Protein AF-G3AJE2-F1 (afdb_monomer_lite)

Structure (mmCIF, N/CA/C/O backbone):
data_AF-G3AJE2-F1
#
_entry.id   AF-G3AJE2-F1
#
loop_
_atom_site.group_PDB
_atom_site.id
_atom_site.type_symbol
_atom_site.label_atom_id
_atom_site.label_alt_id
_atom_site.label_comp_id
_atom_site.label_asym_id
_atom_site.label_entity_id
_atom_site.label_seq_id
_atom_site.pdbx_PDB_ins_code
_atom_site.Cartn_x
_atom_site.Cartn_y
_atom_site.Cartn_z
_atom_site.occupancy
_atom_site.B_iso_or_equiv
_atom_site.auth_seq_id
_atom_site.auth_comp_id
_atom_site.auth_asym_id
_atom_site.auth_atom_id
_atom_site.pdbx_PDB_model_num
ATOM 1 N N . MET A 1 1 ? -15.384 -5.134 -1.825 1.00 87.94 1 MET A N 1
ATOM 2 C CA . MET A 1 1 ? -16.777 -4.671 -2.019 1.00 87.94 1 MET A CA 1
ATOM 3 C C . MET A 1 1 ? -17.697 -5.848 -1.742 1.00 87.94 1 MET A C 1
ATOM 5 O O . MET A 1 1 ? -17.303 -6.959 -2.081 1.00 87.94 1 MET A O 1
ATOM 9 N N . ASP A 1 2 ? -18.849 -5.639 -1.112 1.00 91.12 2 ASP A N 1
ATOM 10 C CA . ASP A 1 2 ? -19.934 -6.635 -1.061 1.00 91.12 2 ASP A CA 1
ATOM 11 C C . ASP A 1 2 ? -21.047 -6.290 -2.074 1.00 91.12 2 ASP A C 1
ATOM 13 O O . ASP A 1 2 ? -20.894 -5.365 -2.872 1.00 91.12 2 ASP A O 1
ATOM 17 N N . GLU A 1 3 ? -22.163 -7.020 -2.064 1.00 92.75 3 GLU A N 1
ATOM 18 C CA . GLU A 1 3 ? -23.263 -6.850 -3.025 1.00 92.75 3 GLU A CA 1
ATOM 19 C C . GLU A 1 3 ? -23.916 -5.458 -2.941 1.00 92.75 3 GLU A C 1
ATOM 21 O O . GLU A 1 3 ? -24.360 -4.910 -3.951 1.00 92.75 3 GLU A O 1
ATOM 26 N N . ILE A 1 4 ? -23.957 -4.860 -1.745 1.00 91.19 4 ILE A N 1
ATOM 27 C CA . ILE A 1 4 ? -24.492 -3.507 -1.530 1.00 91.19 4 ILE A CA 1
ATOM 28 C C . ILE A 1 4 ? -23.548 -2.472 -2.151 1.00 91.19 4 ILE A C 1
ATOM 30 O O . ILE A 1 4 ? -23.991 -1.547 -2.837 1.00 91.19 4 ILE A O 1
ATOM 34 N N . ASP A 1 5 ? -22.240 -2.638 -1.941 1.00 91.94 5 ASP A N 1
ATOM 35 C CA . ASP A 1 5 ? -21.232 -1.785 -2.567 1.00 91.94 5 ASP A CA 1
ATOM 36 C C . ASP A 1 5 ? -21.242 -1.924 -4.097 1.00 91.94 5 ASP A C 1
ATOM 38 O O . ASP A 1 5 ? -21.078 -0.926 -4.796 1.00 91.94 5 ASP A O 1
ATOM 42 N N . GLU A 1 6 ? -21.468 -3.128 -4.630 1.00 91.19 6 GLU A N 1
ATOM 43 C CA . GLU A 1 6 ? -21.539 -3.380 -6.074 1.00 91.19 6 GLU A CA 1
ATOM 44 C C . GLU A 1 6 ? -22.744 -2.684 -6.726 1.00 91.19 6 GLU A C 1
ATOM 46 O O . GLU A 1 6 ? -22.606 -2.057 -7.781 1.00 91.19 6 GLU A O 1
ATOM 51 N N . GLN A 1 7 ? -23.916 -2.727 -6.084 1.00 91.12 7 GLN A N 1
ATOM 52 C CA . GLN A 1 7 ? -25.098 -1.994 -6.548 1.00 91.12 7 GLN A CA 1
ATOM 53 C C . GLN A 1 7 ? -24.828 -0.488 -6.588 1.00 91.12 7 GLN A C 1
ATOM 55 O O . GLN A 1 7 ? -25.023 0.155 -7.621 1.00 91.12 7 GLN A O 1
ATOM 60 N N . PHE A 1 8 ? -24.284 0.074 -5.505 1.00 90.81 8 PHE A N 1
ATOM 61 C CA . PHE A 1 8 ? -23.901 1.485 -5.464 1.00 90.81 8 PHE A CA 1
ATOM 62 C C . PHE A 1 8 ? -22.866 1.837 -6.546 1.00 90.81 8 PHE A C 1
ATOM 64 O O . PHE A 1 8 ? -22.971 2.870 -7.222 1.00 90.81 8 PHE A O 1
ATOM 71 N N . PHE A 1 9 ? -21.880 0.966 -6.750 1.00 88.31 9 PHE A N 1
ATOM 72 C CA . PHE A 1 9 ? -20.827 1.150 -7.739 1.00 88.31 9 PHE A CA 1
ATOM 73 C C . PHE A 1 9 ? -21.373 1.182 -9.174 1.00 88.31 9 PHE A C 1
ATOM 75 O O . PHE A 1 9 ? -21.037 2.081 -9.957 1.00 88.31 9 PHE A O 1
ATOM 82 N N . ASN A 1 10 ? -22.254 0.246 -9.518 1.00 87.44 10 ASN A N 1
ATOM 83 C CA . ASN A 1 10 ? -22.829 0.133 -10.855 1.00 87.44 10 ASN A CA 1
ATOM 84 C C . ASN A 1 10 ? -23.892 1.205 -11.131 1.00 87.44 10 ASN A C 1
ATOM 86 O O . ASN A 1 10 ? -23.916 1.785 -12.222 1.00 87.44 10 ASN A O 1
ATOM 90 N N . ASP A 1 11 ? -24.741 1.513 -10.150 1.00 86.50 11 ASP A N 1
ATOM 91 C CA . ASP A 1 11 ? -2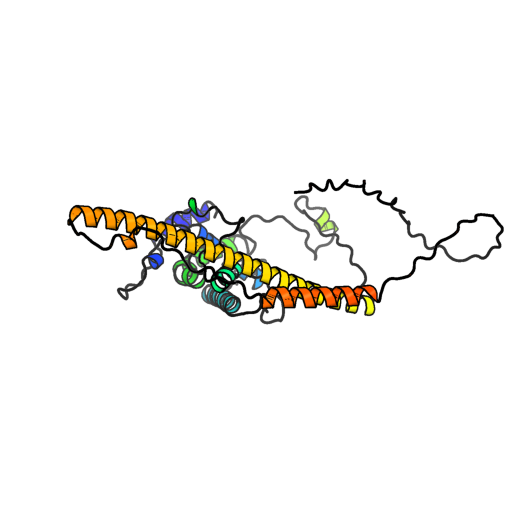5.874 2.418 -10.339 1.00 86.50 11 ASP A CA 1
ATOM 92 C C . ASP A 1 11 ? -25.542 3.885 -10.099 1.00 86.50 11 ASP A C 1
ATOM 94 O O . ASP A 1 11 ? -26.075 4.750 -10.794 1.00 86.50 11 ASP A O 1
ATOM 98 N N . THR A 1 12 ? -24.631 4.189 -9.177 1.00 82.50 12 THR A N 1
ATOM 99 C CA . THR A 1 12 ? -24.330 5.579 -8.815 1.00 82.50 12 THR A CA 1
ATOM 100 C C . THR A 1 12 ? -22.984 6.020 -9.371 1.00 82.50 12 THR A C 1
ATOM 102 O O . THR A 1 12 ? -22.909 6.985 -10.138 1.00 82.50 12 THR A O 1
ATOM 105 N N . LEU A 1 13 ? -21.905 5.310 -9.033 1.00 80.38 13 LEU A N 1
ATOM 106 C CA . LEU A 1 13 ? -20.549 5.741 -9.391 1.00 80.38 13 LEU A CA 1
ATOM 107 C C . LEU A 1 13 ? -20.273 5.639 -10.890 1.00 80.38 13 LEU A C 1
ATOM 109 O O . LEU A 1 13 ? -19.758 6.586 -11.479 1.00 80.38 13 LEU A O 1
ATOM 113 N N . THR A 1 14 ? -20.643 4.526 -11.518 1.00 78.25 14 THR A N 1
ATOM 114 C CA . THR A 1 14 ? -20.338 4.268 -12.934 1.00 78.25 14 THR A CA 1
ATOM 115 C C . THR A 1 14 ? -21.187 5.114 -13.891 1.00 78.25 14 THR A C 1
ATOM 117 O O . THR A 1 14 ? -20.752 5.398 -15.012 1.00 78.25 14 THR A O 1
ATOM 120 N N . LYS A 1 15 ? -22.390 5.526 -13.462 1.00 78.12 15 LYS A N 1
ATOM 121 C CA . LYS A 1 15 ? -23.343 6.307 -14.270 1.00 78.12 15 LYS A CA 1
ATOM 122 C C . LYS A 1 15 ? -23.174 7.819 -14.097 1.00 78.12 15 LYS A C 1
ATOM 124 O O . LYS A 1 15 ? -23.269 8.546 -15.082 1.00 78.12 15 LYS A O 1
ATOM 129 N N . HIS A 1 16 ? -22.912 8.299 -12.878 1.00 75.31 16 HIS A N 1
ATOM 130 C CA . HIS A 1 16 ? -22.916 9.736 -12.567 1.00 75.31 16 HIS A CA 1
ATOM 131 C C . HIS A 1 16 ? -21.530 10.357 -12.338 1.00 75.31 16 HIS A C 1
ATOM 133 O O . HIS A 1 16 ? -21.432 11.585 -12.247 1.00 75.31 16 HIS A O 1
ATOM 139 N N . TYR A 1 17 ? -20.466 9.551 -12.239 1.00 77.75 17 TYR A N 1
ATOM 140 C CA . TYR A 1 17 ? -19.111 10.026 -11.960 1.00 77.75 17 TYR A CA 1
ATOM 141 C C . TYR A 1 17 ? -18.085 9.479 -12.973 1.00 77.75 17 TYR A C 1
ATOM 143 O O . TYR A 1 17 ? -18.222 8.355 -13.455 1.00 77.75 17 TYR A O 1
ATOM 151 N N . PRO A 1 18 ? -17.026 10.242 -13.301 1.00 70.19 18 PRO A N 1
ATOM 152 C CA . PRO A 1 18 ? -16.664 11.549 -12.745 1.00 70.19 18 PRO A CA 1
ATOM 153 C C . PRO A 1 18 ? -17.588 12.677 -13.234 1.00 70.19 18 PRO A C 1
ATOM 155 O O . PRO A 1 18 ? -17.908 12.761 -14.418 1.00 70.19 18 PRO A O 1
ATOM 158 N N . LYS A 1 19 ? -17.991 13.581 -12.327 1.00 66.56 19 LYS A N 1
ATOM 159 C CA . LYS A 1 19 ? -18.664 14.833 -12.707 1.00 66.56 19 LYS A CA 1
ATOM 160 C C . LYS A 1 19 ? -17.655 15.676 -13.477 1.00 66.56 19 LYS A C 1
ATOM 162 O O . LYS A 1 19 ? -16.821 16.338 -12.865 1.00 66.56 19 LYS A O 1
ATOM 167 N N . VAL A 1 20 ? -17.684 15.615 -14.807 1.00 57.38 20 VAL A N 1
ATOM 168 C CA . VAL A 1 20 ? -16.819 16.445 -15.651 1.00 57.38 20 VAL A CA 1
ATOM 169 C C . VAL A 1 20 ? -17.230 17.900 -15.410 1.00 57.38 20 VAL A C 1
ATOM 171 O O . VAL A 1 20 ? -18.358 18.266 -15.744 1.00 57.38 20 VAL A O 1
ATOM 174 N N . PRO A 1 21 ? -16.386 18.755 -14.806 1.00 51.56 21 PRO A N 1
ATOM 175 C CA . PRO A 1 21 ? -16.718 20.163 -14.701 1.00 51.56 21 PRO A CA 1
ATOM 176 C C . PRO A 1 21 ? -16.699 20.725 -16.123 1.00 51.56 21 PRO A C 1
ATOM 178 O O . PRO A 1 21 ? -15.690 20.591 -16.820 1.00 51.56 21 PRO A O 1
ATOM 181 N N . ASN A 1 22 ? -17.790 21.355 -16.556 1.00 44.66 22 ASN A N 1
ATOM 182 C CA . ASN A 1 22 ? -17.839 22.147 -17.784 1.00 44.66 22 ASN A CA 1
ATOM 183 C C . ASN A 1 22 ? -16.878 23.347 -17.670 1.00 44.66 22 ASN A C 1
ATOM 185 O O . ASN A 1 22 ? -17.315 24.460 -17.412 1.00 44.66 22 ASN A O 1
ATOM 189 N N . ALA A 1 23 ? -15.564 23.141 -17.809 1.00 43.53 23 ALA A N 1
ATOM 190 C CA . ALA A 1 23 ? -14.585 24.201 -18.039 1.00 43.53 23 ALA A CA 1
ATOM 191 C C . ALA A 1 23 ? -13.194 23.639 -18.397 1.00 43.53 23 ALA A C 1
ATOM 193 O O . ALA A 1 23 ? -12.518 23.031 -17.569 1.00 43.53 23 ALA A O 1
ATOM 194 N N . LYS A 1 24 ? -12.743 24.022 -19.600 1.00 41.47 24 LYS A N 1
ATOM 195 C CA . LYS A 1 24 ? -11.369 24.026 -20.145 1.00 41.47 24 LYS A CA 1
ATOM 196 C C . LYS A 1 24 ? -10.874 22.733 -20.821 1.00 41.47 24 LYS A C 1
ATOM 198 O O . LYS A 1 24 ? -10.555 21.730 -20.194 1.00 41.47 24 LYS A O 1
ATOM 203 N N . LYS A 1 25 ? -10.733 22.868 -22.145 1.00 40.97 25 LYS A N 1
ATOM 204 C CA . LYS A 1 25 ? -10.363 21.926 -23.219 1.00 40.97 25 LYS A CA 1
ATOM 205 C C . LYS A 1 25 ? -9.042 21.135 -23.092 1.00 40.97 25 LYS A C 1
ATOM 207 O O . LYS A 1 25 ? -8.684 20.489 -24.061 1.00 40.97 25 LYS A O 1
ATOM 212 N N . ASN A 1 26 ? -8.351 21.113 -21.949 1.00 45.25 26 ASN A N 1
ATOM 213 C CA . ASN A 1 26 ? -7.059 20.418 -21.803 1.00 45.25 26 ASN A CA 1
ATOM 214 C C . ASN A 1 26 ? -6.992 19.580 -20.507 1.00 45.25 26 ASN A C 1
ATOM 216 O O . ASN A 1 26 ? -6.257 19.930 -19.584 1.00 45.25 26 ASN A O 1
ATOM 220 N N . LYS A 1 27 ? -7.750 18.481 -20.396 1.00 50.88 27 LYS A N 1
ATOM 221 C CA . LYS A 1 27 ? -7.535 17.472 -19.337 1.00 50.88 27 LYS A CA 1
ATOM 222 C C . LYS A 1 27 ? -7.290 16.102 -19.967 1.00 50.88 27 LYS A C 1
ATOM 224 O O . LYS A 1 27 ? -7.996 15.728 -20.894 1.00 50.88 27 LYS A O 1
ATOM 229 N N . SER A 1 28 ? -6.281 15.394 -19.453 1.00 56.06 28 SER A N 1
ATOM 230 C CA . SER A 1 28 ? -5.888 14.041 -19.863 1.00 56.06 28 SER A CA 1
ATOM 231 C C . SER A 1 28 ? -7.069 13.060 -19.816 1.00 56.06 28 SER A C 1
ATOM 233 O O . SER A 1 28 ? -7.884 13.130 -18.892 1.00 56.06 28 SER A O 1
ATOM 235 N N . GLU A 1 29 ? -7.134 12.131 -20.779 1.00 59.34 29 GLU A N 1
ATOM 236 C CA . GLU A 1 29 ? -8.152 11.059 -20.884 1.00 59.34 29 GLU A CA 1
ATOM 237 C C . GLU A 1 29 ? -8.308 10.239 -19.586 1.00 59.34 29 GLU A C 1
ATOM 239 O O . GLU A 1 29 ? -9.361 9.688 -19.279 1.00 59.34 29 GLU A O 1
ATOM 244 N N . GLU A 1 30 ? -7.275 10.222 -18.749 1.00 61.25 30 GLU A N 1
ATOM 245 C CA . GLU A 1 30 ? -7.249 9.549 -17.451 1.00 61.25 30 GLU A CA 1
ATOM 246 C C . GLU A 1 30 ? -8.229 10.143 -16.414 1.00 61.25 30 GLU A C 1
ATOM 248 O O . GLU A 1 30 ? -8.712 9.448 -15.514 1.00 61.25 30 GLU A O 1
ATOM 253 N N . ASN A 1 31 ? -8.580 11.427 -16.546 1.00 62.19 31 ASN A N 1
ATOM 254 C CA . ASN A 1 31 ? -9.506 12.111 -15.636 1.00 62.19 31 ASN A CA 1
ATOM 255 C C . ASN A 1 31 ? -10.981 11.894 -15.984 1.00 62.19 31 ASN A C 1
ATOM 257 O O . ASN A 1 31 ? -11.839 12.082 -15.124 1.00 62.19 31 ASN A O 1
ATOM 261 N N . THR A 1 32 ? -11.279 11.513 -17.226 1.00 66.75 32 THR A N 1
ATOM 262 C CA . THR A 1 32 ? -12.633 11.160 -17.679 1.00 66.75 32 THR A CA 1
ATOM 263 C C . THR A 1 32 ? -12.912 9.665 -17.533 1.00 66.75 32 THR A C 1
ATOM 265 O O . THR A 1 32 ? -14.053 9.231 -17.692 1.00 66.75 32 THR A O 1
ATOM 268 N N . ARG A 1 33 ? -11.891 8.875 -17.174 1.00 75.00 33 ARG A N 1
ATOM 269 C CA . ARG A 1 33 ? -12.008 7.443 -16.909 1.00 75.00 33 ARG A CA 1
ATOM 270 C C . ARG A 1 33 ? -12.938 7.162 -15.726 1.00 75.00 33 ARG A C 1
ATOM 272 O O . ARG A 1 33 ? -12.790 7.751 -14.644 1.00 75.00 33 ARG A O 1
ATOM 279 N N . LYS A 1 34 ? -13.844 6.201 -15.939 1.00 80.31 34 LYS A N 1
ATOM 280 C CA . LYS A 1 34 ? -14.719 5.615 -14.914 1.00 80.31 34 LYS A CA 1
ATOM 281 C C . LYS A 1 34 ? -13.899 5.099 -13.727 1.00 80.31 34 LYS A C 1
ATOM 283 O O . LYS A 1 34 ? -12.745 4.702 -13.892 1.00 80.31 34 LYS A O 1
ATOM 288 N N . CYS A 1 35 ? -14.490 5.148 -12.536 1.00 82.06 35 CYS A N 1
ATOM 289 C CA . CYS A 1 35 ? -13.890 4.563 -11.339 1.00 82.06 35 CYS A CA 1
ATOM 290 C C . CYS A 1 35 ? -13.740 3.050 -11.530 1.00 82.06 35 CYS A C 1
ATOM 292 O O . CYS A 1 35 ? -14.625 2.415 -12.100 1.00 82.06 35 CYS A O 1
ATOM 294 N N . THR A 1 36 ? -12.629 2.484 -11.076 1.00 85.88 36 THR A N 1
ATOM 295 C CA . THR A 1 36 ? -12.448 1.027 -11.013 1.00 85.88 36 THR A CA 1
ATOM 296 C C . THR A 1 36 ? -12.808 0.504 -9.626 1.00 85.88 36 THR A C 1
ATOM 298 O O . THR A 1 36 ? -12.744 1.244 -8.647 1.00 85.88 36 THR A O 1
ATOM 301 N N . GLU A 1 37 ? -13.121 -0.785 -9.521 1.00 87.12 37 GLU A N 1
ATOM 302 C CA . GLU A 1 37 ? -13.395 -1.445 -8.234 1.00 87.12 37 GLU A CA 1
ATOM 303 C C . GLU A 1 37 ? -12.237 -1.254 -7.248 1.00 87.12 37 GLU A C 1
ATOM 305 O O . GLU A 1 37 ? -12.433 -0.878 -6.098 1.00 87.12 37 GLU A O 1
ATOM 310 N N . LEU A 1 38 ? -11.001 -1.412 -7.731 1.00 85.69 38 LEU A N 1
ATOM 311 C CA . LEU A 1 38 ? -9.803 -1.248 -6.914 1.00 85.69 38 LEU A CA 1
ATOM 312 C C . LEU A 1 38 ? -9.638 0.196 -6.415 1.00 85.69 38 LEU A C 1
ATOM 314 O O . LEU A 1 38 ? -9.195 0.417 -5.289 1.00 85.69 38 LEU A O 1
ATOM 318 N N . GLU A 1 39 ? -9.998 1.191 -7.230 1.00 86.56 39 GLU A N 1
ATOM 319 C CA . GLU A 1 39 ? -9.990 2.600 -6.819 1.00 86.56 39 GLU A CA 1
ATOM 320 C C . GLU A 1 39 ? -11.053 2.883 -5.752 1.00 86.56 39 GLU A C 1
ATOM 322 O O . GLU A 1 39 ? -10.762 3.588 -4.785 1.00 86.56 39 GLU A O 1
ATOM 327 N N . PHE A 1 40 ? -12.249 2.300 -5.888 1.00 90.31 40 PHE A N 1
ATOM 328 C CA . PHE A 1 40 ? -13.296 2.379 -4.870 1.00 90.31 40 PHE A CA 1
ATOM 329 C C . PHE A 1 40 ? -12.833 1.759 -3.546 1.00 90.31 40 PHE A C 1
ATOM 331 O O . PHE A 1 40 ? -12.863 2.422 -2.508 1.00 90.31 40 PHE A O 1
ATOM 338 N N . GLU A 1 41 ? -12.321 0.528 -3.585 1.00 89.94 41 GLU A N 1
ATOM 339 C CA . GLU A 1 41 ? -11.811 -0.175 -2.404 1.00 89.94 41 GLU A CA 1
ATOM 340 C C . GLU A 1 41 ? -10.662 0.583 -1.738 1.00 89.94 41 GLU A C 1
ATOM 342 O O . GLU A 1 41 ? -10.605 0.667 -0.512 1.00 89.94 41 GLU A O 1
ATOM 347 N N . THR A 1 42 ? -9.781 1.194 -2.533 1.00 88.00 42 THR A N 1
ATOM 348 C CA . THR A 1 42 ? -8.678 2.014 -2.020 1.00 88.00 42 THR A CA 1
ATOM 349 C C . THR A 1 42 ? -9.194 3.224 -1.243 1.00 88.00 42 THR A C 1
ATOM 351 O O . THR A 1 42 ? -8.648 3.546 -0.188 1.00 88.00 42 THR A O 1
ATOM 354 N N . ILE A 1 43 ? -10.237 3.904 -1.729 1.00 89.88 43 ILE A N 1
ATOM 355 C CA . ILE A 1 43 ? -10.832 5.043 -1.017 1.00 89.88 43 ILE A CA 1
ATOM 356 C C . ILE A 1 43 ? -11.476 4.561 0.289 1.00 89.88 43 ILE A C 1
ATOM 358 O O . ILE A 1 43 ? -11.168 5.112 1.345 1.00 89.88 43 ILE A O 1
ATOM 362 N N . CYS A 1 44 ? -12.291 3.504 0.246 1.00 91.25 44 CYS A N 1
ATOM 363 C CA . CYS A 1 44 ? -12.947 2.941 1.431 1.00 91.25 44 CYS A CA 1
ATOM 364 C C . CYS A 1 44 ? -11.946 2.468 2.500 1.00 91.25 44 CYS A C 1
ATOM 366 O O . CYS A 1 44 ? -12.119 2.778 3.678 1.00 91.25 44 CYS A O 1
ATOM 368 N N . ASP A 1 45 ? -10.864 1.786 2.110 1.00 89.56 45 ASP A N 1
ATOM 369 C CA . ASP A 1 45 ? -9.801 1.353 3.031 1.00 89.56 45 ASP A CA 1
ATOM 370 C C . ASP A 1 45 ? -9.113 2.545 3.713 1.00 89.56 45 ASP A C 1
ATOM 372 O O . ASP A 1 45 ? -8.819 2.505 4.911 1.00 89.56 45 ASP A O 1
ATOM 376 N N . ARG A 1 46 ? -8.892 3.642 2.978 1.00 88.44 46 ARG A N 1
ATOM 377 C CA . ARG A 1 46 ? -8.313 4.867 3.546 1.00 88.44 46 ARG A CA 1
ATOM 378 C C . ARG A 1 46 ? -9.263 5.560 4.510 1.00 88.44 46 ARG A C 1
ATOM 380 O O . ARG A 1 46 ? -8.799 6.022 5.552 1.00 88.44 46 ARG A O 1
ATOM 387 N N . LEU A 1 47 ? -10.553 5.623 4.188 1.00 90.88 47 LEU A N 1
ATOM 388 C CA . LEU A 1 47 ? -11.572 6.187 5.074 1.00 90.88 47 LEU A CA 1
ATOM 389 C C . LEU A 1 47 ? -11.640 5.401 6.390 1.00 90.88 47 LEU A C 1
ATOM 391 O O . LEU A 1 47 ? -11.523 5.996 7.461 1.00 90.88 47 LEU A O 1
ATOM 395 N N . GLU A 1 48 ? -11.715 4.070 6.307 1.00 90.88 48 GLU A N 1
ATOM 396 C CA . GLU A 1 48 ? -11.803 3.181 7.470 1.00 90.88 48 GLU A CA 1
ATOM 397 C C . GLU A 1 48 ? -10.574 3.324 8.384 1.00 90.88 48 GLU A C 1
ATOM 399 O O . GLU A 1 48 ? -10.724 3.637 9.564 1.00 90.88 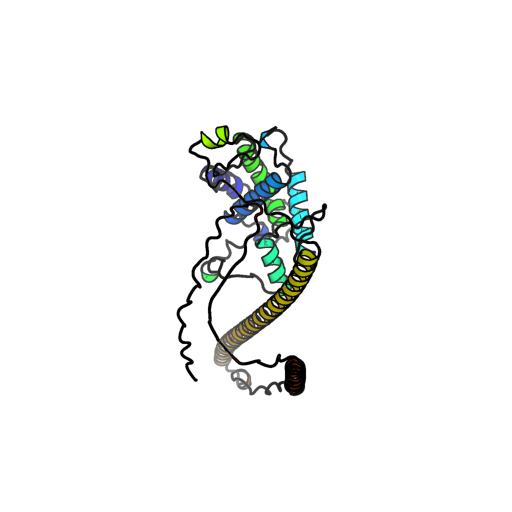48 GLU A O 1
ATOM 404 N N . LYS A 1 49 ? -9.352 3.212 7.838 1.00 88.00 49 LYS A N 1
ATOM 405 C CA . LYS A 1 49 ? -8.103 3.362 8.615 1.00 88.00 49 LYS A CA 1
ATOM 406 C C . LYS A 1 49 ? -7.960 4.739 9.258 1.00 88.00 49 LYS A C 1
ATOM 408 O O . LYS A 1 49 ? -7.469 4.863 10.379 1.00 88.00 49 LYS A O 1
ATOM 413 N N . THR A 1 50 ? -8.372 5.787 8.547 1.00 88.25 50 THR A N 1
ATOM 414 C CA . THR A 1 50 ? -8.308 7.156 9.070 1.00 88.25 50 THR A CA 1
ATOM 415 C C . THR A 1 50 ? -9.235 7.327 10.267 1.00 88.25 50 THR A C 1
ATOM 417 O O . THR A 1 50 ? -8.851 7.933 11.266 1.00 88.25 50 THR A O 1
ATOM 420 N N . ILE A 1 51 ? -10.442 6.774 10.184 1.00 90.06 51 ILE A N 1
ATOM 421 C CA . ILE A 1 51 ? -11.446 6.869 11.243 1.00 90.06 51 ILE A CA 1
ATOM 422 C C . ILE A 1 51 ? -11.076 5.997 12.439 1.00 90.06 51 ILE A C 1
ATOM 424 O O . ILE A 1 51 ? -11.222 6.452 13.567 1.00 90.06 51 ILE A O 1
ATOM 428 N N . GLU A 1 52 ? -10.509 4.810 12.221 1.00 88.94 52 GLU A N 1
ATOM 429 C CA . GLU A 1 52 ? -9.959 3.978 13.300 1.00 88.94 52 GLU A CA 1
ATOM 430 C C . GLU A 1 52 ? -8.862 4.709 14.094 1.00 88.94 52 GLU A C 1
ATOM 432 O O . GLU A 1 52 ? -8.818 4.609 15.318 1.00 88.94 52 GLU A O 1
ATOM 437 N N . SER A 1 53 ? -8.009 5.485 13.415 1.00 86.81 53 SER A N 1
ATOM 438 C CA . SER A 1 53 ? -6.946 6.273 14.055 1.00 86.81 53 SER A CA 1
ATOM 439 C C . SER A 1 53 ? -7.474 7.526 14.766 1.00 86.81 53 SER A C 1
ATOM 441 O O . SER A 1 53 ? -7.099 7.816 15.903 1.00 86.81 53 SER A O 1
ATOM 443 N N . ARG A 1 54 ? -8.361 8.290 14.114 1.00 88.31 54 ARG A N 1
ATOM 444 C CA . ARG A 1 54 ? -8.818 9.601 14.611 1.00 88.31 54 ARG A CA 1
ATOM 445 C C . ARG A 1 54 ? -10.007 9.521 15.565 1.00 88.31 54 ARG A C 1
ATOM 447 O O . ARG A 1 54 ? -10.092 10.326 16.488 1.00 88.31 54 ARG A O 1
ATOM 454 N N . GLN A 1 55 ? -10.920 8.582 15.342 1.00 89.56 55 GLN A N 1
ATOM 455 C CA . GLN A 1 55 ? -12.128 8.372 16.141 1.00 89.56 55 GLN A CA 1
ATOM 456 C C . GLN A 1 55 ? -12.230 6.904 16.606 1.00 89.56 55 GLN A C 1
ATOM 458 O O . GLN A 1 55 ? -13.197 6.216 16.274 1.00 89.56 55 GLN A O 1
ATOM 463 N N . PRO A 1 56 ? -11.278 6.406 17.423 1.00 89.69 56 PRO A N 1
ATOM 464 C CA . PRO A 1 56 ? -11.277 5.012 17.883 1.00 89.69 56 PRO A CA 1
ATOM 465 C C . PRO A 1 56 ? -12.526 4.642 18.701 1.00 89.69 56 PRO A C 1
ATOM 467 O O . PRO A 1 56 ? -12.934 3.485 18.730 1.00 89.69 56 PRO A O 1
ATOM 470 N N . PHE A 1 57 ? -13.167 5.628 19.336 1.00 90.19 57 PHE A N 1
ATOM 471 C CA . PHE A 1 57 ? -14.378 5.455 20.144 1.00 90.19 57 PHE A CA 1
ATOM 472 C C . PHE A 1 57 ? -15.663 5.874 19.414 1.00 90.19 57 PHE A C 1
ATOM 474 O O . PHE A 1 57 ? -16.659 6.187 20.065 1.00 90.19 57 PHE A O 1
ATOM 481 N N . LEU A 1 58 ? -15.674 5.863 18.074 1.00 91.38 58 LEU A N 1
ATOM 482 C CA . LEU A 1 58 ? -16.851 6.224 17.266 1.00 91.38 58 LEU A CA 1
ATOM 483 C C . LEU A 1 58 ? -18.103 5.400 17.615 1.00 91.38 58 LEU A C 1
ATOM 485 O O . LEU A 1 58 ? -19.224 5.856 17.420 1.00 91.38 58 LEU A O 1
ATOM 489 N N . SER A 1 59 ? -17.942 4.202 18.183 1.00 90.25 59 SER A N 1
ATOM 490 C CA . SER A 1 59 ? -19.073 3.392 18.643 1.00 90.25 59 SER A CA 1
ATOM 491 C C . SER A 1 59 ? -19.871 4.004 19.801 1.00 90.25 59 SER A C 1
ATOM 493 O O . SER A 1 59 ? -20.973 3.532 20.068 1.00 90.25 59 SER A O 1
ATOM 495 N N . MET A 1 60 ? -19.322 4.999 20.509 1.00 90.50 60 MET A N 1
ATOM 496 C CA . MET A 1 60 ? -20.007 5.684 21.612 1.00 90.50 60 MET A CA 1
ATOM 497 C C . MET A 1 60 ? -21.034 6.703 21.109 1.00 90.50 60 MET A C 1
ATOM 499 O O . MET A 1 60 ? -22.128 6.783 21.659 1.00 90.50 60 MET A O 1
ATOM 503 N N . ASP A 1 61 ? -20.700 7.441 20.049 1.00 91.56 61 ASP A N 1
ATOM 504 C CA . ASP A 1 61 ? -21.611 8.365 19.370 1.00 91.56 61 ASP A CA 1
ATOM 505 C C . ASP A 1 61 ? -21.403 8.293 17.847 1.00 91.56 61 ASP A C 1
ATOM 507 O O . ASP A 1 61 ? -20.601 9.045 17.283 1.00 91.56 61 ASP A O 1
ATOM 511 N N . PRO A 1 62 ? -22.120 7.383 17.161 1.00 89.75 62 PRO A N 1
ATOM 512 C CA . PRO A 1 62 ? -21.980 7.195 15.719 1.00 89.75 62 PRO A CA 1
ATOM 513 C C . PRO A 1 62 ? -22.432 8.401 14.888 1.00 89.75 62 PRO A C 1
ATOM 515 O O . PRO A 1 62 ? -22.042 8.516 13.727 1.00 89.75 62 PRO A O 1
ATOM 518 N N . SER A 1 63 ? -23.259 9.288 15.453 1.00 88.19 63 SER A N 1
ATOM 519 C CA . SER A 1 63 ? -23.789 10.458 14.742 1.00 88.19 63 SER A CA 1
ATOM 520 C C . SER A 1 63 ? -22.719 11.531 14.543 1.00 88.19 63 SER A C 1
ATOM 522 O O . SER A 1 63 ? -22.760 12.270 13.560 1.00 88.19 63 SER A O 1
ATOM 524 N N . ASN A 1 64 ? -21.735 11.586 15.443 1.00 89.94 64 ASN A N 1
ATOM 525 C CA . ASN A 1 64 ? -20.640 12.550 15.425 1.00 89.94 64 ASN A CA 1
ATOM 526 C C . ASN A 1 64 ? -19.421 12.044 14.631 1.00 89.94 64 ASN A C 1
ATOM 528 O O . ASN A 1 64 ? -18.274 12.111 15.079 1.00 89.94 64 ASN A O 1
ATOM 532 N N . ILE A 1 65 ? -19.664 11.476 13.452 1.00 90.44 65 ILE A N 1
ATOM 533 C CA . ILE A 1 65 ? -18.601 11.068 12.532 1.00 90.44 65 ILE A CA 1
ATOM 534 C C . ILE A 1 65 ? -18.021 12.290 11.804 1.00 90.44 65 ILE A C 1
ATOM 536 O O . ILE A 1 65 ? -18.771 13.149 11.337 1.00 90.44 65 ILE A O 1
ATOM 540 N N . LEU A 1 66 ? -16.688 12.358 11.693 1.00 90.75 66 LEU A N 1
ATOM 541 C CA . LEU A 1 66 ? -15.972 13.450 11.016 1.00 90.75 66 LEU A CA 1
ATOM 542 C C . LEU A 1 66 ? -16.492 13.677 9.603 1.00 90.75 66 LEU A C 1
ATOM 544 O O . LEU A 1 66 ? -16.710 12.706 8.879 1.00 90.75 66 LEU A O 1
ATOM 548 N N . SER A 1 67 ? -16.618 14.941 9.197 1.00 93.12 67 SER A N 1
ATOM 549 C CA . SER A 1 67 ? -17.120 15.334 7.877 1.00 93.12 67 SER A CA 1
ATOM 550 C C . SER A 1 67 ? -16.156 14.967 6.738 1.00 93.12 67 SER A C 1
ATOM 552 O O . SER A 1 67 ? -14.959 14.754 6.944 1.00 93.12 67 SER A O 1
ATOM 554 N N . TYR A 1 68 ? -16.662 14.938 5.499 1.00 92.19 68 TYR A N 1
ATOM 555 C CA . TYR A 1 68 ? -15.839 14.656 4.317 1.00 92.19 68 TYR A CA 1
ATOM 556 C C . TYR A 1 68 ? -14.653 15.621 4.168 1.00 92.19 68 TYR A C 1
ATOM 558 O O . TYR A 1 68 ? -13.555 15.208 3.795 1.00 92.19 68 TYR A O 1
ATOM 566 N N . GLU A 1 69 ? -14.856 16.913 4.432 1.00 91.00 69 GLU A N 1
ATOM 567 C CA . GLU A 1 69 ? -13.826 17.939 4.230 1.00 91.00 69 GLU A CA 1
ATOM 568 C C . GLU A 1 69 ? -12.671 17.767 5.223 1.00 91.00 69 GLU A C 1
ATOM 570 O O . GLU A 1 69 ? -11.502 17.775 4.833 1.00 91.00 69 GLU A O 1
ATOM 575 N N . GLU A 1 70 ? -12.981 17.498 6.489 1.00 89.62 70 GLU A N 1
ATOM 576 C CA . GLU A 1 70 ? -11.979 17.225 7.525 1.00 89.62 70 GLU A CA 1
ATOM 577 C C . GLU A 1 70 ? -11.207 15.933 7.234 1.00 89.62 70 GLU A C 1
ATOM 579 O O . GLU A 1 70 ? -9.980 15.881 7.349 1.00 89.62 70 GLU A O 1
ATOM 584 N N . LEU A 1 71 ? -11.911 14.884 6.802 1.00 87.62 71 LEU A N 1
ATOM 585 C CA . LEU A 1 71 ? -11.294 13.587 6.555 1.00 87.62 71 LEU A CA 1
ATOM 586 C C . LEU A 1 71 ? -10.433 13.596 5.285 1.00 87.62 71 LEU A C 1
ATOM 588 O O . LEU A 1 71 ? -9.313 13.086 5.281 1.00 87.62 71 LEU A O 1
ATOM 592 N N . SER A 1 72 ? -10.923 14.219 4.212 1.00 88.38 72 SER A N 1
ATOM 593 C CA . SER A 1 72 ? -10.190 14.338 2.948 1.00 88.38 72 SER A CA 1
ATOM 594 C C . SER A 1 72 ? -8.948 15.217 3.081 1.00 88.38 72 SER A C 1
ATOM 596 O O . SER A 1 72 ? -7.888 14.834 2.583 1.00 88.38 72 SER A O 1
ATOM 598 N N . THR A 1 73 ? -9.030 16.352 3.785 1.00 88.19 73 THR A N 1
ATOM 599 C CA . THR A 1 73 ? -7.861 17.211 4.032 1.00 88.19 73 THR A CA 1
ATOM 600 C C . THR A 1 73 ? -6.789 16.464 4.812 1.00 88.19 73 THR A C 1
ATOM 602 O O . THR A 1 73 ? -5.625 16.487 4.409 1.00 88.19 73 THR A O 1
ATOM 605 N N . TYR A 1 74 ? -7.178 15.714 5.845 1.00 84.81 74 TYR A N 1
ATOM 606 C CA . TYR A 1 74 ? -6.244 14.894 6.605 1.00 84.81 74 TYR A CA 1
ATOM 607 C C . TYR A 1 74 ? -5.600 13.785 5.764 1.00 84.81 74 TYR A C 1
ATOM 609 O O . TYR A 1 74 ? -4.380 13.640 5.781 1.00 84.81 74 TYR A O 1
ATOM 617 N N . ILE A 1 75 ? -6.383 13.029 4.989 1.00 85.06 75 ILE A N 1
ATOM 618 C CA . ILE A 1 75 ? -5.855 11.947 4.141 1.00 85.06 75 ILE A CA 1
ATOM 619 C C . ILE A 1 75 ? -4.866 12.498 3.106 1.00 85.06 75 ILE A C 1
ATOM 621 O O . ILE A 1 75 ? -3.804 11.913 2.876 1.00 85.06 75 ILE A O 1
ATOM 625 N N . ILE A 1 76 ? -5.185 13.643 2.498 1.00 84.62 76 ILE A N 1
ATOM 626 C CA . ILE A 1 76 ? -4.316 14.300 1.518 1.00 84.62 76 ILE A CA 1
ATOM 627 C C . ILE A 1 76 ? -3.036 14.826 2.181 1.00 84.62 76 ILE A C 1
ATOM 629 O O . ILE A 1 76 ? -1.962 14.715 1.587 1.00 84.62 76 ILE A O 1
ATOM 633 N N . ASP A 1 77 ? -3.124 15.393 3.383 1.00 83.81 77 ASP A N 1
ATOM 634 C CA . ASP A 1 77 ? -1.963 15.905 4.115 1.00 83.81 77 ASP A CA 1
ATOM 635 C C . ASP A 1 77 ? -1.023 14.781 4.577 1.00 83.81 77 ASP A C 1
ATOM 637 O O . ASP A 1 77 ? 0.189 14.850 4.357 1.00 83.81 77 ASP A O 1
ATOM 641 N N . GLN A 1 78 ? -1.585 13.682 5.089 1.00 78.38 78 GLN A N 1
ATOM 642 C CA . GLN A 1 78 ? -0.849 12.452 5.395 1.00 78.38 78 GLN A CA 1
ATOM 643 C C . GLN A 1 78 ? -0.121 11.919 4.155 1.00 78.38 78 GLN A C 1
ATOM 645 O O . GLN A 1 78 ? 1.081 11.643 4.183 1.00 78.38 78 GLN A O 1
ATOM 650 N N . PHE A 1 79 ? -0.812 11.845 3.018 1.00 76.44 79 PHE A N 1
ATOM 651 C CA . PHE A 1 79 ? -0.197 11.407 1.768 1.00 76.44 79 PHE A CA 1
ATOM 652 C C . PHE A 1 79 ? 0.940 12.339 1.310 1.00 76.44 79 PHE A C 1
ATOM 654 O O . PHE A 1 79 ? 2.016 11.882 0.933 1.00 76.44 79 PHE A O 1
ATOM 661 N N . LYS A 1 80 ? 0.757 13.661 1.382 1.00 78.00 80 LYS A N 1
ATOM 662 C CA . LYS A 1 80 ? 1.804 14.624 0.995 1.00 78.00 80 LYS A CA 1
ATOM 663 C C . LYS A 1 80 ? 3.019 14.567 1.920 1.00 78.00 80 LYS A C 1
ATOM 665 O O . LYS A 1 80 ? 4.148 14.644 1.436 1.00 78.00 80 LYS A O 1
ATOM 670 N N . SER A 1 81 ? 2.800 14.439 3.225 1.00 71.56 81 SER A N 1
ATOM 671 C CA . SER A 1 81 ? 3.866 14.405 4.231 1.00 71.56 81 SER A CA 1
ATOM 672 C C . SER A 1 81 ? 4.744 13.163 4.084 1.00 71.56 81 SER A C 1
ATOM 674 O O . SER A 1 81 ? 5.971 13.250 4.120 1.00 71.56 81 SER A O 1
ATOM 676 N N . THR A 1 82 ? 4.128 12.015 3.811 1.00 66.25 82 THR A N 1
ATOM 677 C CA . THR A 1 82 ? 4.845 10.748 3.617 1.00 66.25 82 THR A CA 1
ATOM 678 C C . THR A 1 82 ? 5.690 10.709 2.342 1.00 66.25 82 THR A C 1
ATOM 680 O O . THR A 1 82 ? 6.767 10.114 2.342 1.00 66.25 82 THR A O 1
ATOM 683 N N . VAL A 1 83 ? 5.253 11.384 1.275 1.00 64.19 83 VAL A N 1
ATOM 684 C CA . VAL A 1 83 ? 5.997 11.473 0.007 1.00 64.19 83 VAL A CA 1
ATOM 685 C C . VAL A 1 83 ? 7.174 12.456 0.077 1.00 64.19 83 VAL A C 1
ATOM 687 O O . VAL A 1 83 ? 8.166 12.262 -0.622 1.00 64.19 83 VAL A O 1
ATOM 690 N N . LYS A 1 84 ? 7.086 13.517 0.891 1.00 64.12 84 LYS A N 1
ATOM 691 C CA . LYS A 1 84 ? 8.137 14.550 0.994 1.00 64.12 84 LYS A CA 1
ATOM 692 C C . LYS A 1 84 ? 9.307 14.164 1.900 1.00 64.12 84 LYS A C 1
ATOM 694 O O . LYS A 1 84 ? 10.386 14.735 1.766 1.00 64.12 84 LYS A O 1
ATOM 699 N N . SER A 1 85 ? 9.100 13.252 2.847 1.00 60.84 85 SER A N 1
ATOM 700 C CA . SER A 1 85 ? 10.153 12.862 3.784 1.00 60.84 85 SER A CA 1
ATOM 701 C C . SER A 1 85 ? 11.187 11.964 3.104 1.00 60.84 85 SER A C 1
ATOM 703 O O . SER A 1 85 ? 10.847 10.893 2.611 1.00 60.84 85 SER A O 1
ATOM 705 N N . ASN A 1 86 ? 12.465 12.353 3.166 1.00 55.00 86 ASN A N 1
ATOM 706 C CA . ASN A 1 86 ? 13.603 11.490 2.818 1.00 55.00 86 ASN A CA 1
ATOM 707 C C . ASN A 1 86 ? 13.936 10.473 3.922 1.00 55.00 86 ASN A C 1
ATOM 709 O O . ASN A 1 86 ? 14.742 9.571 3.699 1.00 55.00 86 ASN A O 1
ATOM 713 N N . ASN A 1 87 ? 13.250 10.527 5.068 1.00 57.03 87 ASN A N 1
ATOM 714 C CA . ASN A 1 87 ? 13.395 9.552 6.146 1.00 57.03 87 ASN A CA 1
ATOM 715 C C . ASN A 1 87 ? 12.500 8.322 5.895 1.00 57.03 87 ASN A C 1
ATOM 717 O O . ASN A 1 87 ? 11.333 8.516 5.549 1.00 57.03 87 ASN A O 1
ATOM 721 N N . PRO A 1 88 ? 12.985 7.069 6.032 1.00 54.72 88 PRO A N 1
ATOM 722 C CA . PRO A 1 88 ? 12.172 5.854 5.843 1.00 54.72 88 PRO A CA 1
ATOM 723 C C . PRO A 1 88 ? 10.998 5.723 6.826 1.00 54.72 88 PRO A C 1
ATOM 725 O O . PRO A 1 88 ? 10.162 4.835 6.682 1.00 54.72 88 PRO A O 1
ATOM 728 N N . TYR A 1 89 ? 10.962 6.595 7.830 1.00 53.06 89 TYR A N 1
ATOM 729 C CA . TYR A 1 89 ? 10.000 6.626 8.913 1.00 53.06 89 TYR A CA 1
ATOM 730 C C . TYR A 1 89 ? 9.115 7.868 8.804 1.00 53.06 89 TYR A C 1
ATOM 732 O O . TYR A 1 89 ? 9.583 8.950 8.437 1.00 53.06 89 TYR A O 1
ATOM 740 N N . VAL A 1 90 ? 7.836 7.695 9.127 1.00 53.88 90 VAL A N 1
ATOM 741 C CA . VAL A 1 90 ? 6.869 8.786 9.240 1.00 53.88 90 VAL A CA 1
ATOM 742 C C . VAL A 1 90 ? 6.805 9.167 10.711 1.00 53.88 90 VAL A C 1
ATOM 744 O O . VAL A 1 90 ? 6.391 8.360 11.539 1.00 53.88 90 VAL A O 1
ATOM 747 N N . GLU A 1 91 ? 7.257 10.371 11.043 1.00 51.19 91 GLU A N 1
ATOM 748 C CA . GLU A 1 91 ? 7.049 10.945 12.370 1.00 51.19 91 GLU A CA 1
ATOM 749 C C . GLU A 1 91 ? 5.658 11.585 12.384 1.00 51.19 91 GLU A C 1
ATOM 751 O O . GLU A 1 91 ? 5.434 12.613 11.742 1.00 51.19 91 GLU A O 1
ATOM 756 N N . SER A 1 92 ? 4.701 10.971 13.084 1.00 50.12 92 SER A N 1
ATOM 757 C CA . SER A 1 92 ? 3.423 11.631 13.366 1.00 50.12 92 SER A CA 1
ATOM 758 C C . SER A 1 92 ? 3.664 12.851 14.261 1.00 50.12 92 SER A C 1
ATOM 760 O O . SER A 1 92 ? 4.650 12.903 15.000 1.00 50.12 92 SER A O 1
ATOM 762 N N . SER A 1 93 ? 2.732 13.812 14.270 1.00 42.94 93 SER A N 1
ATOM 763 C CA . SER A 1 93 ? 2.776 15.069 15.052 1.00 42.94 93 SER A CA 1
ATOM 764 C C . SER A 1 93 ? 2.833 14.905 16.591 1.00 42.94 93 SER A C 1
ATOM 766 O O . SER A 1 93 ? 2.587 15.857 17.322 1.00 42.94 93 SER A O 1
ATOM 768 N N . GLY A 1 94 ? 3.164 13.710 17.087 1.00 45.03 94 GLY A N 1
ATOM 769 C CA . GLY A 1 94 ? 3.423 13.366 18.486 1.00 45.03 94 GLY A CA 1
ATOM 770 C C . GLY A 1 94 ? 4.623 12.423 18.680 1.00 45.03 94 GLY A C 1
ATOM 771 O O . GLY A 1 94 ? 4.674 11.715 19.680 1.00 45.03 94 GLY A O 1
ATOM 772 N N . GLY A 1 95 ? 5.557 12.341 17.720 1.00 45.31 95 GLY A N 1
ATOM 773 C CA . GLY A 1 95 ? 6.782 11.529 17.831 1.00 45.31 95 GLY A CA 1
ATOM 774 C C . GLY A 1 95 ? 6.570 10.011 17.749 1.00 45.31 95 GLY A C 1
ATOM 775 O O . GLY A 1 95 ? 7.501 9.242 17.975 1.00 45.31 95 GLY A O 1
ATOM 776 N N . THR A 1 96 ? 5.351 9.569 17.427 1.00 46.44 96 THR A N 1
ATOM 777 C CA . THR A 1 96 ? 5.037 8.155 17.195 1.00 46.44 96 THR A CA 1
ATOM 778 C C . THR A 1 96 ? 5.353 7.807 15.744 1.00 46.44 96 THR A C 1
ATOM 780 O O . THR A 1 96 ? 4.923 8.509 14.830 1.00 46.44 96 THR A O 1
ATOM 783 N N . LEU A 1 97 ? 6.126 6.739 15.539 1.00 57.41 97 LEU A N 1
ATOM 784 C CA . LEU A 1 97 ? 6.380 6.181 14.214 1.00 57.41 97 LEU A CA 1
ATOM 785 C C . LEU A 1 97 ? 5.119 5.467 13.723 1.00 57.41 97 LEU A C 1
ATOM 787 O O . LEU A 1 97 ? 4.740 4.440 14.286 1.00 57.41 97 LEU A O 1
ATOM 791 N N . GLU A 1 98 ? 4.495 5.983 12.668 1.00 59.66 98 GLU A N 1
ATOM 792 C CA . GLU A 1 98 ? 3.369 5.310 12.018 1.00 59.66 98 GLU A CA 1
ATOM 793 C C . GLU A 1 98 ? 3.816 4.468 10.822 1.00 59.66 98 GLU A C 1
ATOM 795 O O . GLU A 1 98 ? 4.788 4.766 10.121 1.00 59.66 98 GLU A O 1
ATOM 800 N N . TYR A 1 99 ? 3.091 3.370 10.603 1.00 57.59 99 TYR A N 1
ATOM 801 C CA . TYR A 1 99 ? 3.338 2.449 9.504 1.00 57.59 99 TYR A CA 1
ATOM 802 C C . TYR A 1 99 ? 3.139 3.152 8.156 1.00 57.59 99 TYR A C 1
ATOM 804 O O . TYR A 1 99 ? 2.053 3.647 7.847 1.00 57.59 99 TYR A O 1
ATOM 812 N N . ILE A 1 100 ? 4.175 3.147 7.314 1.00 66.19 100 ILE A N 1
ATOM 813 C CA . ILE A 1 100 ? 4.054 3.611 5.933 1.00 66.19 100 ILE A CA 1
ATOM 814 C C . ILE A 1 100 ? 3.239 2.593 5.132 1.00 66.19 100 ILE A C 1
ATOM 816 O O . ILE A 1 100 ? 3.564 1.408 5.075 1.00 66.19 100 ILE A O 1
ATOM 820 N N . SER A 1 101 ? 2.160 3.051 4.501 1.00 70.75 101 SER A N 1
ATOM 821 C CA . SER A 1 101 ? 1.369 2.191 3.622 1.00 70.75 101 SER A CA 1
ATOM 822 C C . SER A 1 101 ? 2.231 1.652 2.476 1.00 70.75 101 SER A C 1
ATOM 824 O O . SER A 1 101 ? 3.055 2.376 1.913 1.00 70.75 101 SER A O 1
ATOM 826 N N . THR A 1 102 ? 1.998 0.396 2.091 1.00 74.69 102 THR A N 1
ATOM 827 C CA . THR A 1 102 ? 2.693 -0.263 0.976 1.00 74.69 102 THR A CA 1
ATOM 828 C C . THR A 1 102 ? 2.619 0.550 -0.317 1.00 74.69 102 THR A C 1
ATOM 830 O O . THR A 1 102 ? 3.628 0.667 -1.002 1.00 74.69 102 THR A O 1
ATOM 833 N N . THR A 1 103 ? 1.479 1.179 -0.624 1.00 75.19 103 THR A N 1
ATOM 834 C CA . THR A 1 103 ? 1.322 2.066 -1.791 1.00 75.19 103 THR A CA 1
ATOM 835 C C . THR A 1 103 ? 2.305 3.235 -1.748 1.00 75.19 103 THR A C 1
ATOM 837 O O . THR A 1 103 ? 3.024 3.484 -2.708 1.00 75.19 103 THR A O 1
ATOM 840 N N . THR A 1 104 ? 2.392 3.914 -0.606 1.00 75.88 104 THR A N 1
ATOM 841 C CA . THR A 1 104 ? 3.268 5.074 -0.410 1.00 75.88 104 THR A CA 1
ATOM 842 C C . THR A 1 104 ? 4.744 4.685 -0.468 1.00 75.88 104 THR A C 1
ATOM 844 O O . THR A 1 104 ? 5.559 5.395 -1.054 1.00 75.88 104 THR A O 1
ATOM 847 N N . LEU A 1 105 ? 5.096 3.529 0.104 1.00 80.19 105 LEU A N 1
ATOM 848 C CA . LEU A 1 105 ? 6.449 2.988 0.016 1.00 80.19 105 LEU A CA 1
ATOM 849 C C . LEU A 1 105 ? 6.833 2.677 -1.437 1.00 80.19 105 LEU A C 1
ATOM 851 O O . LEU A 1 105 ? 7.939 3.009 -1.856 1.00 80.19 105 LEU A O 1
ATOM 855 N N . LYS A 1 106 ? 5.922 2.087 -2.216 1.00 82.81 106 LYS A N 1
ATOM 856 C CA . LYS A 1 106 ? 6.158 1.800 -3.636 1.00 82.81 106 LYS A CA 1
ATOM 857 C C . LYS A 1 106 ? 6.335 3.058 -4.466 1.00 82.81 106 LYS A C 1
ATOM 859 O O . LYS A 1 10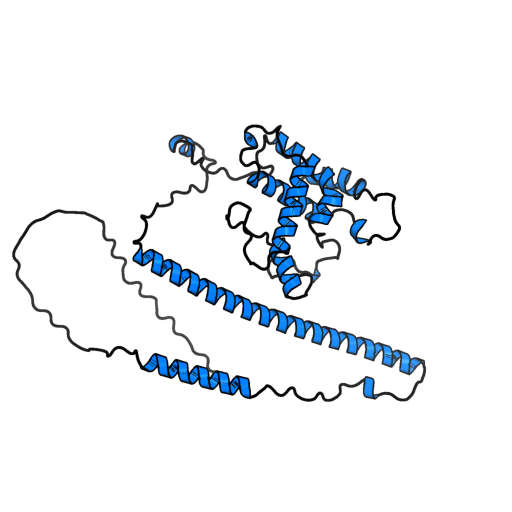6 ? 7.278 3.106 -5.239 1.00 82.81 106 LYS A O 1
ATOM 864 N N . GLU A 1 107 ? 5.503 4.082 -4.280 1.00 80.12 107 GLU A N 1
ATOM 865 C CA . GLU A 1 107 ? 5.670 5.367 -4.977 1.00 80.12 107 GLU A CA 1
ATOM 866 C C . GLU A 1 107 ? 7.037 5.993 -4.688 1.00 80.12 107 GLU A C 1
ATOM 868 O O . GLU A 1 107 ? 7.691 6.535 -5.577 1.00 80.12 107 GLU A O 1
ATOM 873 N N . ARG A 1 108 ? 7.499 5.895 -3.441 1.00 81.31 108 ARG A N 1
ATOM 874 C CA . ARG A 1 108 ? 8.813 6.395 -3.048 1.00 81.31 108 ARG A CA 1
ATOM 875 C C . ARG A 1 108 ? 9.948 5.625 -3.715 1.00 81.31 108 ARG A C 1
ATOM 877 O O . ARG A 1 108 ? 10.861 6.252 -4.240 1.00 81.31 108 ARG A O 1
ATOM 884 N N . LEU A 1 109 ? 9.877 4.295 -3.716 1.00 85.06 109 LEU A N 1
ATOM 885 C CA . LEU A 1 109 ? 10.857 3.445 -4.396 1.00 85.06 109 LEU A CA 1
ATOM 886 C C . LEU A 1 109 ? 10.826 3.654 -5.916 1.00 85.06 109 LEU A C 1
ATOM 888 O O . LEU A 1 109 ? 11.881 3.696 -6.538 1.00 85.06 109 LEU A O 1
ATOM 892 N N . SER A 1 110 ? 9.643 3.864 -6.501 1.00 86.44 110 SER A N 1
ATOM 893 C CA . SER A 1 110 ? 9.473 4.240 -7.911 1.00 86.44 110 SER A CA 1
ATOM 894 C C . SER A 1 110 ? 10.230 5.519 -8.243 1.00 86.44 110 SER A C 1
ATOM 896 O O . SER A 1 110 ? 10.960 5.558 -9.229 1.00 86.44 110 SER A O 1
ATOM 898 N N . LYS A 1 111 ? 10.093 6.553 -7.403 1.00 85.19 111 LYS A N 1
ATOM 899 C CA . LYS A 1 111 ? 10.801 7.830 -7.572 1.00 85.19 111 LYS A CA 1
ATOM 900 C C . LYS A 1 111 ? 12.301 7.698 -7.361 1.00 85.19 111 LYS A C 1
ATOM 902 O O . LYS A 1 111 ? 13.064 8.316 -8.086 1.00 85.19 111 LYS A O 1
ATOM 907 N N . GLU A 1 112 ? 12.721 6.908 -6.377 1.00 86.06 112 GLU A N 1
ATOM 908 C CA . GLU A 1 112 ? 14.141 6.670 -6.105 1.00 86.06 112 GLU A CA 1
ATOM 909 C C . GLU A 1 112 ? 14.820 5.941 -7.277 1.00 86.06 112 GLU A C 1
ATOM 911 O O . GLU A 1 112 ? 15.926 6.303 -7.660 1.00 86.06 112 GLU A O 1
ATOM 916 N N . LEU A 1 113 ? 14.129 4.977 -7.897 1.00 86.94 113 LEU A N 1
ATOM 917 C CA . LEU A 1 113 ? 14.619 4.210 -9.049 1.00 86.94 113 LEU A CA 1
ATOM 918 C C . LEU A 1 113 ? 14.321 4.854 -10.413 1.00 86.94 113 LEU A C 1
ATOM 920 O O . LEU A 1 113 ? 14.767 4.331 -11.430 1.00 86.94 113 LEU A O 1
ATOM 924 N N . ASN A 1 114 ? 13.556 5.951 -10.455 1.00 86.75 114 ASN A N 1
ATOM 925 C CA . ASN A 1 114 ? 13.010 6.553 -11.681 1.00 86.75 114 ASN A CA 1
ATOM 926 C C . ASN A 1 114 ? 12.328 5.533 -12.615 1.00 86.75 114 ASN A C 1
ATOM 928 O O . ASN A 1 114 ? 12.441 5.616 -13.838 1.00 86.75 114 ASN A O 1
ATOM 932 N N . TYR A 1 115 ? 11.625 4.558 -12.037 1.00 84.81 115 TYR A N 1
ATOM 933 C CA . TYR A 1 115 ? 10.956 3.488 -12.773 1.00 84.81 115 TYR A CA 1
ATOM 934 C C . TYR A 1 115 ? 9.510 3.345 -12.313 1.00 84.81 115 TYR A C 1
ATOM 936 O O . TYR A 1 115 ? 9.246 3.144 -11.127 1.00 84.81 115 TYR A O 1
ATOM 944 N N . GLU A 1 116 ? 8.571 3.413 -13.253 1.00 80.12 116 GLU A N 1
ATOM 945 C CA . GLU A 1 116 ? 7.138 3.243 -13.015 1.00 80.12 116 GLU A CA 1
ATOM 946 C C . GLU A 1 116 ? 6.548 2.254 -14.034 1.00 80.12 116 GLU A C 1
ATOM 948 O O . GLU A 1 116 ? 6.830 2.378 -15.227 1.00 80.12 116 GLU A O 1
ATOM 953 N N . PRO A 1 117 ? 5.707 1.289 -13.608 1.00 80.50 117 PRO A N 1
ATOM 954 C CA . PRO A 1 117 ? 5.302 0.986 -12.230 1.00 80.50 117 PRO A CA 1
ATOM 955 C C . PRO A 1 117 ? 6.323 0.113 -11.464 1.00 80.50 117 PRO A C 1
ATOM 957 O O . PRO A 1 117 ? 6.801 -0.901 -11.977 1.00 80.50 117 PRO A O 1
ATOM 960 N N . PHE A 1 118 ? 6.600 0.443 -10.193 1.00 84.38 118 PHE A N 1
ATOM 961 C CA . PHE A 1 118 ? 7.374 -0.429 -9.296 1.00 84.38 118 PHE A CA 1
ATOM 962 C C . PHE A 1 118 ? 6.565 -1.680 -8.923 1.00 84.38 118 PHE A C 1
ATOM 964 O O . PHE A 1 118 ? 5.579 -1.608 -8.182 1.00 84.38 118 PHE A O 1
ATOM 971 N N . THR A 1 119 ? 6.991 -2.833 -9.435 1.00 85.62 119 THR A N 1
ATOM 972 C CA . THR A 1 119 ? 6.314 -4.123 -9.255 1.00 85.62 119 THR A CA 1
ATOM 973 C C . THR A 1 119 ? 7.179 -5.094 -8.462 1.00 85.62 119 THR A C 1
ATOM 975 O O . THR A 1 119 ? 8.406 -5.095 -8.541 1.00 85.62 119 THR A O 1
ATOM 978 N N . THR A 1 120 ? 6.522 -5.921 -7.657 1.00 87.50 120 THR A N 1
ATOM 979 C CA . THR A 1 120 ? 7.148 -6.920 -6.788 1.00 87.50 120 THR A CA 1
ATOM 980 C C . THR A 1 120 ? 6.509 -8.288 -7.003 1.00 87.50 120 THR A C 1
ATOM 982 O O . THR A 1 120 ? 5.458 -8.402 -7.625 1.00 87.50 120 THR A O 1
ATOM 985 N N . LEU A 1 121 ? 7.094 -9.335 -6.418 1.00 87.69 121 LEU A N 1
ATOM 986 C CA . LEU A 1 121 ? 6.520 -10.689 -6.422 1.00 87.69 121 LEU A CA 1
ATOM 987 C C . LEU A 1 121 ? 5.144 -10.778 -5.738 1.00 87.69 121 LEU A C 1
ATOM 989 O O . LEU A 1 121 ? 4.413 -11.739 -5.952 1.00 87.69 121 LEU A O 1
ATOM 993 N N . PHE A 1 122 ? 4.799 -9.796 -4.902 1.00 85.62 122 PHE A N 1
ATOM 994 C CA . PHE A 1 122 ? 3.503 -9.721 -4.227 1.00 85.62 122 PHE A CA 1
ATOM 995 C C . PHE A 1 122 ? 2.428 -9.041 -5.084 1.00 85.62 122 PHE A C 1
ATOM 997 O O . PHE A 1 122 ? 1.269 -8.978 -4.676 1.00 85.62 122 PHE A O 1
ATOM 1004 N N . ASP A 1 123 ? 2.805 -8.519 -6.252 1.00 83.12 123 ASP A N 1
ATOM 1005 C CA . ASP A 1 123 ? 1.885 -7.898 -7.194 1.00 83.12 123 ASP A CA 1
ATOM 1006 C C . ASP A 1 123 ? 1.367 -8.915 -8.204 1.00 83.12 123 ASP A C 1
ATOM 1008 O O . ASP A 1 123 ? 2.087 -9.808 -8.650 1.00 83.12 123 ASP A O 1
ATOM 1012 N N . LYS A 1 124 ? 0.093 -8.774 -8.588 1.00 75.06 124 LYS A N 1
ATOM 1013 C CA . LYS A 1 124 ? -0.495 -9.592 -9.656 1.00 75.06 124 LYS A CA 1
ATOM 1014 C C . LYS A 1 124 ? 0.273 -9.344 -10.961 1.00 75.06 124 LYS A C 1
ATOM 1016 O O . LYS A 1 124 ? 0.684 -8.216 -11.218 1.00 75.06 124 LYS A O 1
ATOM 1021 N N . ASN A 1 125 ? 0.463 -10.375 -11.783 1.00 64.31 125 ASN A N 1
ATOM 1022 C CA . ASN A 1 125 ? 1.347 -10.329 -12.951 1.00 64.31 125 ASN A CA 1
ATOM 1023 C C . ASN A 1 125 ? 0.995 -9.160 -13.905 1.00 64.31 125 ASN A C 1
ATOM 1025 O O . ASN A 1 125 ? -0.146 -9.092 -14.366 1.00 64.31 125 ASN A O 1
ATOM 1029 N N . PRO A 1 126 ? 1.928 -8.239 -14.221 1.00 59.72 126 PRO A N 1
ATOM 1030 C CA . PRO A 1 126 ? 1.657 -7.086 -15.081 1.00 59.72 126 PRO A CA 1
ATOM 1031 C C . PRO A 1 126 ? 1.283 -7.448 -16.528 1.00 59.72 126 PRO A C 1
ATOM 1033 O O . PRO A 1 126 ? 0.596 -6.663 -17.170 1.00 59.72 126 PRO A O 1
ATOM 1036 N N . MET A 1 127 ? 1.652 -8.630 -17.045 1.00 55.56 127 MET A N 1
ATOM 1037 C CA . MET A 1 127 ? 1.254 -9.049 -18.405 1.00 55.56 127 MET A CA 1
ATOM 1038 C C . MET A 1 127 ? -0.245 -9.359 -18.549 1.00 55.56 127 MET A C 1
ATOM 1040 O O . MET A 1 127 ? -0.778 -9.290 -19.652 1.00 55.56 127 MET A O 1
ATOM 1044 N N . GLU A 1 128 ? -0.937 -9.665 -17.451 1.00 54.06 128 GLU A N 1
ATOM 1045 C CA . GLU A 1 128 ? -2.395 -9.860 -17.426 1.00 54.06 128 GLU A CA 1
ATOM 1046 C C . GLU A 1 128 ? -3.148 -8.547 -17.147 1.00 54.06 128 GLU A C 1
ATOM 1048 O O . GLU A 1 128 ? -4.379 -8.493 -17.195 1.00 54.06 128 GLU A O 1
ATOM 1053 N N . GLN A 1 129 ? -2.425 -7.463 -16.847 1.00 55.53 129 GLN A N 1
ATOM 1054 C CA . GLN A 1 129 ? -3.015 -6.175 -16.514 1.00 55.53 129 GLN A CA 1
ATOM 1055 C C . GLN A 1 129 ? -3.263 -5.367 -17.788 1.00 55.53 129 GLN A C 1
ATOM 1057 O O . GLN A 1 129 ? -2.387 -4.693 -18.322 1.00 55.53 129 GLN A O 1
ATOM 1062 N N . THR A 1 130 ? -4.507 -5.390 -18.260 1.00 49.56 130 THR A N 1
ATOM 1063 C CA . THR A 1 130 ? -5.006 -4.344 -19.161 1.00 49.56 130 THR A CA 1
ATOM 1064 C C . THR A 1 130 ? -4.851 -2.979 -18.465 1.00 49.56 130 THR A C 1
ATOM 1066 O O . THR A 1 130 ? -5.039 -2.886 -17.248 1.00 49.56 130 THR A O 1
ATOM 1069 N N . SER A 1 131 ? -4.548 -1.905 -19.210 1.00 50.81 131 SER A N 1
ATOM 1070 C CA . SER A 1 131 ? -4.368 -0.514 -18.725 1.00 50.81 131 SER A CA 1
ATOM 1071 C C . SER A 1 131 ? -5.520 0.047 -17.864 1.00 50.81 131 SER A C 1
ATOM 1073 O O . SER A 1 131 ? -5.442 1.150 -17.332 1.00 50.81 131 SER A O 1
ATOM 1075 N N . THR A 1 132 ? -6.599 -0.710 -17.692 1.00 48.94 132 THR A N 1
ATOM 1076 C CA . THR A 1 132 ? -7.773 -0.436 -16.868 1.00 48.94 132 THR A CA 1
ATOM 1077 C C . THR A 1 132 ? -7.576 -0.612 -15.358 1.00 48.94 132 THR A C 1
ATOM 1079 O O . THR A 1 132 ? -8.502 -0.265 -14.633 1.00 48.94 132 THR A O 1
ATOM 1082 N N . ARG A 1 133 ? -6.428 -1.076 -14.833 1.00 54.94 133 ARG A N 1
ATOM 1083 C CA . ARG A 1 133 ? -6.236 -1.290 -13.372 1.00 54.94 133 ARG A CA 1
ATOM 1084 C C . ARG A 1 133 ? -5.179 -0.439 -12.663 1.00 54.94 133 ARG A C 1
ATOM 1086 O O . ARG A 1 133 ? -5.038 -0.578 -11.450 1.00 54.94 133 ARG A O 1
ATOM 1093 N N . LEU A 1 134 ? -4.488 0.469 -13.352 1.00 67.75 134 LEU A N 1
ATOM 1094 C CA . LEU A 1 134 ? -3.627 1.431 -12.658 1.00 67.75 134 LEU A CA 1
ATOM 1095 C C . LEU A 1 134 ? -4.502 2.340 -11.783 1.00 67.75 134 LEU A C 1
ATOM 1097 O O . LEU A 1 134 ? -5.463 2.952 -12.259 1.00 67.75 134 LEU A O 1
ATOM 1101 N N . VAL A 1 135 ? -4.221 2.344 -10.482 1.00 74.12 135 VAL A N 1
ATOM 1102 C CA . VAL A 1 135 ? -4.939 3.140 -9.482 1.00 74.12 135 VAL A CA 1
ATOM 1103 C C . VAL A 1 135 ? -4.409 4.565 -9.568 1.00 74.12 135 VAL A C 1
ATOM 1105 O O . VAL A 1 135 ? -3.206 4.782 -9.430 1.00 74.12 135 VAL A O 1
ATOM 1108 N N . ARG A 1 136 ? -5.296 5.539 -9.802 1.00 80.88 136 ARG A N 1
ATOM 1109 C CA . ARG A 1 136 ? -4.916 6.960 -9.790 1.00 80.88 136 ARG A CA 1
ATOM 1110 C C . ARG A 1 136 ? -4.335 7.361 -8.425 1.00 80.88 136 ARG A C 1
ATOM 1112 O O . ARG A 1 136 ? -4.701 6.774 -7.406 1.00 80.88 136 ARG A O 1
ATOM 1119 N N . PRO A 1 137 ? -3.482 8.397 -8.362 1.00 80.75 137 PRO A N 1
ATOM 1120 C CA . PRO A 1 137 ? -2.925 8.851 -7.093 1.00 80.75 137 PRO A CA 1
ATOM 1121 C C . PRO A 1 137 ? -4.036 9.293 -6.130 1.00 80.75 137 PRO A C 1
ATOM 1123 O O . PRO A 1 137 ? -5.027 9.907 -6.538 1.00 80.75 137 PRO A O 1
ATOM 1126 N N . ILE A 1 138 ? -3.840 9.024 -4.834 1.00 82.69 138 ILE A N 1
ATOM 1127 C CA . ILE A 1 138 ? -4.843 9.236 -3.773 1.00 82.69 138 ILE A CA 1
ATOM 1128 C C . ILE A 1 138 ? -5.469 10.642 -3.808 1.00 82.69 138 ILE A C 1
ATOM 1130 O O . ILE A 1 138 ? -6.697 10.732 -3.784 1.00 82.69 138 ILE A O 1
ATOM 1134 N N . PRO A 1 139 ? -4.708 11.751 -3.939 1.00 85.69 139 PRO A N 1
ATOM 1135 C CA . PRO A 1 139 ? -5.313 13.081 -3.991 1.00 85.69 139 PRO A CA 1
ATOM 1136 C C . PRO A 1 139 ? -6.300 13.247 -5.150 1.00 85.69 139 PRO A C 1
ATOM 1138 O O . PRO A 1 139 ? -7.333 13.895 -4.993 1.00 85.69 139 PRO A O 1
ATOM 1141 N N . LYS A 1 140 ? -6.009 12.630 -6.303 1.00 85.12 140 LYS A N 1
ATOM 1142 C CA . LYS A 1 140 ? -6.869 12.728 -7.481 1.00 85.12 140 LYS A CA 1
ATOM 1143 C C . LYS A 1 140 ? -8.126 11.876 -7.346 1.00 85.12 140 LYS A C 1
ATOM 1145 O O . LYS A 1 140 ? -9.197 12.291 -7.781 1.00 85.12 140 LYS A O 1
ATOM 1150 N N . LEU A 1 141 ? -8.001 10.715 -6.708 1.00 85.94 141 LEU A N 1
ATOM 1151 C CA . LEU A 1 141 ? -9.129 9.848 -6.378 1.00 85.94 141 LEU A CA 1
ATOM 1152 C C . LEU A 1 141 ? -10.141 10.543 -5.466 1.00 85.94 141 LEU A C 1
ATOM 1154 O O . LEU A 1 141 ? -11.336 10.540 -5.765 1.00 85.94 141 LEU A O 1
ATOM 1158 N N . PHE A 1 142 ? -9.663 11.196 -4.405 1.00 86.88 142 PHE A N 1
ATOM 1159 C CA . PHE A 1 142 ? -10.528 11.944 -3.493 1.00 86.88 142 PHE A CA 1
ATOM 1160 C C . PHE A 1 142 ? -11.175 13.157 -4.179 1.00 86.88 142 PHE A C 1
ATOM 1162 O O . PHE A 1 142 ? -12.367 13.383 -4.003 1.00 86.88 142 PHE A O 1
ATOM 1169 N N . GLU A 1 143 ? -10.453 13.886 -5.038 1.00 86.88 143 GLU A N 1
ATOM 1170 C CA . GLU A 1 143 ? -11.032 15.002 -5.809 1.00 86.88 143 GLU A CA 1
ATOM 1171 C C . GLU A 1 143 ? -12.205 14.558 -6.706 1.00 86.88 143 GLU A C 1
ATOM 1173 O O . GLU A 1 143 ? -13.212 15.258 -6.800 1.00 86.88 143 GLU A O 1
ATOM 1178 N N . LEU A 1 144 ? -12.084 13.404 -7.372 1.00 86.06 144 LEU A N 1
ATOM 1179 C CA . LEU A 1 144 ? -13.049 12.954 -8.382 1.00 86.06 144 LEU A CA 1
ATOM 1180 C C . LEU A 1 144 ? -14.217 12.137 -7.805 1.00 86.06 144 LEU A C 1
ATOM 1182 O O . LEU A 1 144 ? -15.359 12.322 -8.232 1.00 86.06 144 LEU A O 1
ATOM 1186 N N . PHE A 1 145 ? -13.938 11.232 -6.861 1.00 87.88 145 PHE A N 1
ATOM 1187 C CA . PHE A 1 145 ? -14.904 10.241 -6.359 1.00 87.88 145 PHE A CA 1
ATOM 1188 C C . PHE A 1 145 ? -15.060 10.252 -4.836 1.00 87.88 145 PHE A C 1
ATOM 1190 O O . PHE A 1 145 ? -15.940 9.571 -4.319 1.00 87.88 145 PHE A O 1
ATOM 1197 N N . GLY A 1 146 ? -14.252 11.022 -4.104 1.00 88.06 146 GLY A N 1
ATOM 1198 C CA . GLY A 1 146 ? -14.221 10.954 -2.642 1.00 88.06 146 GLY A CA 1
ATOM 1199 C C . GLY A 1 146 ? -15.564 11.286 -1.991 1.00 88.06 146 GLY A C 1
ATOM 1200 O O . GLY A 1 146 ? -16.014 10.539 -1.131 1.00 88.06 146 GLY A O 1
ATOM 1201 N N . LYS A 1 147 ? -16.241 12.353 -2.437 1.00 90.62 147 LYS A N 1
ATOM 1202 C CA . LYS A 1 147 ? -17.520 12.792 -1.850 1.00 90.62 147 LYS A CA 1
ATOM 1203 C C . LYS A 1 147 ? -18.642 11.741 -1.944 1.00 90.62 147 LYS A C 1
ATOM 1205 O O . LYS A 1 147 ? -19.172 11.391 -0.897 1.00 90.62 147 LYS A O 1
ATOM 1210 N N . PRO A 1 148 ? -19.025 11.218 -3.131 1.00 91.31 148 PRO A N 1
ATOM 1211 C CA . PRO A 1 148 ? -20.085 10.206 -3.208 1.00 91.31 148 PRO A CA 1
ATOM 1212 C C . PRO A 1 148 ? -19.729 8.913 -2.464 1.00 91.31 148 PRO A C 1
ATOM 1214 O O . PRO A 1 148 ? -20.601 8.326 -1.835 1.00 91.31 148 PRO A O 1
ATOM 1217 N N . ILE A 1 149 ? -18.462 8.483 -2.503 1.00 92.81 149 ILE A N 1
ATOM 1218 C CA . ILE A 1 149 ? -18.015 7.267 -1.807 1.00 92.81 149 ILE A CA 1
ATOM 1219 C C . ILE A 1 149 ? -18.087 7.449 -0.294 1.00 92.81 149 ILE A C 1
ATOM 1221 O O . ILE A 1 149 ? -18.512 6.540 0.411 1.00 92.81 149 ILE A O 1
ATOM 1225 N N . TYR A 1 150 ? -17.693 8.620 0.202 1.00 94.06 150 TYR A N 1
ATOM 1226 C CA . TYR A 1 150 ? -17.751 8.927 1.622 1.00 94.06 150 TYR A CA 1
ATOM 1227 C C . TYR A 1 150 ? -19.184 8.906 2.160 1.00 94.06 150 TYR A C 1
ATOM 1229 O O . TYR A 1 150 ? -19.383 8.341 3.228 1.00 94.06 150 TYR A O 1
ATOM 1237 N N . GLU A 1 151 ? -20.168 9.467 1.449 1.00 93.38 151 GLU A N 1
ATOM 1238 C CA . GLU A 1 151 ? -21.564 9.445 1.922 1.00 93.38 151 GLU A CA 1
ATOM 1239 C C . GLU A 1 151 ? -22.093 8.007 2.034 1.00 93.38 151 GLU A C 1
ATOM 1241 O O . GLU A 1 151 ? -22.594 7.622 3.088 1.00 93.38 151 GLU A O 1
ATOM 1246 N N . HIS A 1 152 ? -21.868 7.176 1.008 1.00 93.44 152 HIS A N 1
ATOM 1247 C CA . HIS A 1 152 ? -22.218 5.749 1.045 1.00 93.44 152 HIS A CA 1
ATOM 1248 C C . HIS A 1 152 ? -21.519 5.018 2.198 1.00 93.44 152 HIS A C 1
ATOM 1250 O O . HIS A 1 152 ? -22.152 4.347 3.011 1.00 93.44 152 HIS A O 1
ATOM 1256 N N . TRP A 1 153 ? -20.201 5.187 2.326 1.00 94.75 153 TRP A N 1
ATOM 1257 C CA . TRP A 1 153 ? -19.419 4.566 3.397 1.00 94.75 153 TRP A CA 1
ATOM 1258 C C . TRP A 1 153 ? -19.882 5.023 4.793 1.00 94.75 153 TRP A C 1
ATOM 1260 O O . TRP A 1 153 ? -19.982 4.208 5.713 1.00 94.75 153 TRP A O 1
ATOM 1270 N N . LYS A 1 154 ? -20.207 6.310 4.952 1.00 93.81 154 LYS A N 1
ATOM 1271 C CA . LYS A 1 154 ? -20.687 6.907 6.202 1.00 93.81 154 LYS A CA 1
ATOM 1272 C C . LYS A 1 154 ? -22.017 6.301 6.632 1.00 93.81 154 LYS A C 1
ATOM 1274 O O . LYS A 1 154 ? -22.147 5.926 7.796 1.00 93.81 154 LYS A O 1
ATOM 1279 N N . GLU A 1 155 ? -22.981 6.185 5.722 1.00 93.81 155 GLU A N 1
ATOM 1280 C CA . GLU A 1 155 ? -24.283 5.571 6.011 1.00 93.81 155 GLU A CA 1
ATOM 1281 C C . GLU A 1 155 ? -24.107 4.144 6.540 1.00 93.81 155 GLU A C 1
ATOM 1283 O O . GLU A 1 155 ? -24.621 3.808 7.611 1.00 93.81 155 GLU A O 1
ATOM 1288 N N . ARG A 1 156 ? -23.263 3.345 5.878 1.00 93.56 156 ARG A N 1
ATOM 1289 C CA . ARG A 1 156 ? -22.935 1.983 6.325 1.00 93.56 156 ARG A CA 1
ATOM 1290 C C . ARG A 1 156 ? -22.248 1.956 7.689 1.00 93.56 156 ARG A C 1
ATOM 1292 O O . ARG A 1 156 ? -22.520 1.085 8.518 1.00 93.56 156 ARG A O 1
ATOM 1299 N N . LYS A 1 157 ? -21.356 2.912 7.958 1.00 92.88 157 LYS A N 1
ATOM 1300 C CA . LYS A 1 157 ? -20.671 3.029 9.252 1.00 92.88 157 LYS A CA 1
ATOM 1301 C C . LYS A 1 157 ? -21.651 3.349 10.385 1.00 92.88 157 LYS A C 1
ATOM 1303 O O . LYS A 1 157 ? -21.546 2.772 11.471 1.00 92.88 157 LYS A O 1
ATOM 1308 N N . ILE A 1 158 ? -22.618 4.229 10.124 1.00 92.94 158 ILE A N 1
ATOM 1309 C CA . ILE A 1 158 ? -23.672 4.612 11.071 1.00 92.94 158 ILE A CA 1
ATOM 1310 C C . ILE A 1 158 ? -24.635 3.444 11.313 1.00 92.94 158 ILE A C 1
ATOM 1312 O O . ILE A 1 158 ? -24.934 3.142 12.469 1.00 92.94 158 ILE A O 1
ATOM 1316 N N . GLU A 1 159 ? -25.047 2.722 10.267 1.00 93.50 159 GLU A N 1
ATOM 1317 C CA . GLU A 1 159 ? -25.890 1.519 10.376 1.00 93.50 159 GLU A CA 1
ATOM 1318 C C . GLU A 1 159 ? -25.250 0.460 11.293 1.00 93.50 159 GLU A C 1
ATOM 1320 O O . GLU A 1 159 ? -25.905 -0.175 12.124 1.00 93.50 159 GLU A O 1
ATOM 1325 N N . ARG A 1 160 ? -23.920 0.331 11.225 1.00 91.94 160 ARG A N 1
ATOM 1326 C CA . ARG A 1 160 ? -23.118 -0.554 12.083 1.00 91.94 160 ARG A CA 1
ATOM 1327 C C . ARG A 1 160 ? -22.788 0.037 13.456 1.00 91.94 160 ARG A C 1
ATOM 1329 O O . ARG A 1 160 ? -21.980 -0.542 14.188 1.00 91.94 160 ARG A O 1
ATOM 1336 N N . LYS A 1 161 ? -23.418 1.152 13.839 1.00 91.69 161 LYS A N 1
ATOM 1337 C CA . LYS A 1 161 ? -23.218 1.854 15.118 1.00 91.69 161 LYS A CA 1
ATOM 1338 C C . LYS A 1 161 ? -21.745 2.200 15.366 1.00 91.69 161 LYS A C 1
ATOM 1340 O O . LYS A 1 161 ? -21.222 1.954 16.450 1.00 91.69 161 LYS A O 1
ATOM 1345 N N . GLY A 1 162 ? -21.048 2.681 14.336 1.00 87.94 162 GLY A N 1
ATOM 1346 C CA . GLY A 1 162 ? -19.640 3.085 14.415 1.00 87.94 162 GLY A CA 1
ATOM 1347 C C . GLY A 1 162 ? -18.626 1.933 14.432 1.00 87.94 162 GLY A C 1
ATOM 1348 O O . GLY A 1 162 ? -17.424 2.188 14.435 1.00 87.94 162 GLY A O 1
ATOM 1349 N N . LYS A 1 163 ? -19.070 0.668 14.417 1.00 89.75 163 LYS A N 1
ATOM 1350 C CA . LYS A 1 163 ? -18.186 -0.512 14.354 1.00 89.75 163 LYS A CA 1
ATOM 1351 C C . LYS A 1 163 ? -17.686 -0.757 12.925 1.00 89.75 163 LYS A C 1
ATOM 1353 O O . LYS A 1 163 ? -18.094 -0.081 11.983 1.00 89.75 163 LYS A O 1
ATOM 1358 N N . SER A 1 164 ? -16.766 -1.705 12.739 1.00 90.12 164 SER A N 1
ATOM 1359 C CA . SER A 1 164 ? -16.294 -2.050 11.391 1.00 90.12 164 SER A CA 1
ATOM 1360 C C . SER A 1 164 ? -17.429 -2.618 10.530 1.00 90.12 164 SER A C 1
ATOM 1362 O O . SER A 1 164 ? -18.289 -3.359 11.021 1.00 90.12 164 SER A O 1
ATOM 1364 N N . ILE A 1 165 ? -17.436 -2.232 9.250 1.00 90.94 165 ILE A N 1
ATOM 1365 C CA . ILE A 1 165 ? -18.429 -2.693 8.269 1.00 90.94 165 ILE A CA 1
ATOM 1366 C C . ILE A 1 165 ? -18.216 -4.183 7.991 1.00 90.94 165 ILE A C 1
ATOM 1368 O O . ILE A 1 165 ? -19.167 -4.964 8.003 1.00 90.94 165 ILE A O 1
ATOM 1372 N N . LYS A 1 166 ? -16.953 -4.594 7.830 1.00 88.75 166 LYS A N 1
ATOM 1373 C CA . LYS A 1 166 ? -16.590 -6.001 7.655 1.00 88.75 166 LYS A CA 1
ATOM 1374 C C . LYS A 1 166 ? -16.782 -6.781 8.964 1.00 88.75 166 LYS A C 1
ATOM 1376 O O . LYS A 1 166 ? -16.451 -6.265 10.038 1.00 88.75 166 LYS A O 1
ATOM 1381 N N . PRO A 1 167 ? -17.261 -8.035 8.903 1.00 90.75 167 PRO A N 1
ATOM 1382 C CA . PRO A 1 167 ? -17.239 -8.927 10.053 1.00 90.75 167 PRO A CA 1
ATOM 1383 C C . PRO A 1 167 ? -15.815 -9.059 10.601 1.00 90.75 167 PRO A C 1
ATOM 1385 O O . PRO A 1 167 ? -14.867 -9.295 9.852 1.00 90.75 167 PRO A O 1
ATOM 1388 N N . MET A 1 168 ? -15.667 -8.890 11.913 1.00 90.25 168 MET A N 1
ATOM 1389 C CA . MET A 1 168 ? -14.384 -8.996 12.600 1.00 90.25 168 MET A CA 1
ATOM 1390 C C . MET A 1 168 ? -14.428 -10.126 13.616 1.00 90.25 168 MET A C 1
ATOM 1392 O O . MET A 1 168 ? -15.465 -10.382 14.230 1.00 90.25 168 MET A O 1
ATOM 1396 N N . LEU A 1 169 ? -13.284 -10.784 13.792 1.00 92.56 169 LEU A N 1
ATOM 1397 C CA . LEU A 1 169 ? -13.087 -11.727 14.883 1.00 92.56 169 LEU A CA 1
ATOM 1398 C C . LEU A 1 169 ? -13.291 -11.002 16.213 1.00 92.56 169 LEU A C 1
ATOM 1400 O O . LEU A 1 169 ? -12.836 -9.868 16.388 1.00 92.56 169 LEU A O 1
ATOM 1404 N N . LYS A 1 170 ? -13.988 -11.654 17.144 1.00 91.31 170 LYS A N 1
ATOM 1405 C CA . LYS A 1 170 ? -14.182 -11.107 18.480 1.00 91.31 170 LYS A CA 1
ATOM 1406 C C . LYS A 1 170 ? -12.944 -11.415 19.319 1.00 91.31 170 LYS A C 1
ATOM 1408 O O . LYS A 1 170 ? -12.610 -12.577 19.551 1.00 91.31 170 LYS A O 1
ATOM 1413 N N . PHE A 1 171 ? -12.267 -10.359 19.746 1.00 91.31 171 PHE A N 1
ATOM 1414 C CA . PHE A 1 171 ? -11.145 -10.435 20.675 1.00 91.31 171 PHE A CA 1
ATOM 1415 C C . PHE A 1 171 ? -11.625 -10.219 22.113 1.00 91.31 171 PHE A C 1
ATOM 1417 O O . PHE A 1 171 ? -12.738 -9.739 22.335 1.00 91.31 171 PHE A O 1
ATOM 1424 N N . GLU A 1 172 ? -10.785 -10.590 23.079 1.00 90.06 172 GLU A N 1
ATOM 1425 C CA . GLU A 1 172 ? -11.032 -10.294 24.492 1.00 90.06 172 GLU A CA 1
ATOM 1426 C C . GLU A 1 172 ? -11.036 -8.780 24.726 1.00 90.06 172 GLU A C 1
ATOM 1428 O O . GLU A 1 172 ? -10.219 -8.058 24.149 1.00 90.06 172 GLU A O 1
ATOM 1433 N N . ASP A 1 173 ? -11.955 -8.299 25.563 1.00 85.81 173 ASP A N 1
ATOM 1434 C CA . ASP A 1 173 ? -11.917 -6.911 26.015 1.00 85.81 173 ASP A CA 1
ATOM 1435 C C . ASP A 1 173 ? -10.892 -6.808 27.156 1.00 85.81 173 ASP A C 1
ATOM 1437 O O . ASP A 1 173 ? -11.103 -7.433 28.204 1.00 85.81 173 ASP A O 1
ATOM 1441 N N . PRO A 1 174 ? -9.796 -6.037 26.991 1.00 83.25 174 PRO A N 1
ATOM 1442 C CA . PRO A 1 174 ? -8.778 -5.881 28.027 1.00 83.25 174 PRO A CA 1
ATOM 1443 C C . PRO A 1 174 ? -9.310 -5.257 29.322 1.00 83.25 174 PRO A C 1
ATOM 1445 O O . PRO A 1 174 ? -8.674 -5.398 30.365 1.00 83.25 174 PRO A O 1
ATOM 1448 N N . ASN A 1 175 ? -10.436 -4.539 29.253 1.00 81.75 175 ASN A N 1
ATOM 1449 C CA . ASN A 1 175 ? -11.050 -3.864 30.394 1.00 81.75 175 ASN A CA 1
ATOM 1450 C C . ASN A 1 175 ? -12.153 -4.700 31.062 1.00 81.75 175 ASN A C 1
ATOM 1452 O O . ASN A 1 175 ? -12.605 -4.339 32.148 1.00 81.75 175 ASN A O 1
ATOM 1456 N N . ALA A 1 176 ? -12.601 -5.792 30.433 1.00 80.75 176 ALA A N 1
ATOM 1457 C CA . ALA A 1 176 ? -13.613 -6.677 31.000 1.00 80.75 176 ALA A CA 1
ATOM 1458 C C . ALA A 1 176 ? -12.984 -7.739 31.915 1.00 80.75 176 ALA A C 1
ATOM 1460 O O . ALA A 1 176 ? -11.825 -8.129 31.751 1.00 80.75 176 ALA A O 1
ATOM 1461 N N . ASN A 1 177 ? -13.760 -8.239 32.882 1.00 79.56 177 ASN A N 1
ATOM 1462 C CA . ASN A 1 177 ? -13.289 -9.299 33.769 1.00 79.56 177 ASN A CA 1
ATOM 1463 C C . ASN A 1 177 ? -13.020 -10.593 32.990 1.00 79.56 177 ASN A C 1
ATOM 1465 O O . ASN A 1 177 ? -13.727 -10.936 32.044 1.00 79.56 177 ASN A O 1
ATOM 1469 N N . GLU A 1 178 ? -12.038 -11.371 33.451 1.00 76.75 178 GLU A N 1
ATOM 1470 C CA . GLU A 1 178 ? -11.656 -12.642 32.818 1.00 76.75 178 GLU A CA 1
ATOM 1471 C C . GLU A 1 178 ? -12.843 -13.614 32.711 1.00 76.75 178 GLU A C 1
ATOM 1473 O O . GLU A 1 178 ? -13.017 -14.258 31.685 1.00 76.75 178 GLU A O 1
ATOM 1478 N N . LYS A 1 179 ? -13.741 -13.621 33.705 1.00 75.81 179 LYS A N 1
ATOM 1479 C CA . LYS A 1 179 ? -14.969 -14.432 33.682 1.00 75.81 179 LYS A CA 1
ATOM 1480 C C . LYS A 1 179 ? -15.952 -14.030 32.578 1.00 75.81 179 LYS A C 1
ATOM 1482 O O . LYS A 1 179 ? -16.605 -14.901 32.011 1.00 75.81 179 LYS A O 1
ATOM 1487 N N . ASP A 1 180 ? -16.051 -12.741 32.259 1.00 77.06 180 ASP A N 1
ATOM 1488 C CA . ASP A 1 180 ? -16.943 -12.252 31.199 1.00 77.06 180 ASP A CA 1
ATOM 1489 C C . ASP A 1 180 ? -16.382 -12.613 29.818 1.00 77.06 180 ASP A C 1
ATOM 1491 O O . ASP A 1 180 ? -17.125 -13.002 28.919 1.00 77.06 180 ASP A O 1
ATOM 1495 N N . ASN A 1 181 ? -15.053 -12.577 29.682 1.00 80.69 181 ASN A N 1
ATOM 1496 C CA . ASN A 1 181 ? -14.341 -13.045 28.493 1.00 80.69 181 ASN A CA 1
ATOM 1497 C C . ASN A 1 181 ? -14.304 -14.589 28.376 1.00 80.69 181 ASN A C 1
ATOM 1499 O O . ASN A 1 181 ? -14.119 -15.126 27.281 1.00 80.69 181 ASN A O 1
ATOM 1503 N N . ASP A 1 182 ? -14.463 -15.322 29.483 1.00 81.56 182 ASP A N 1
ATOM 1504 C CA . ASP A 1 182 ? -14.448 -16.790 29.513 1.00 81.56 182 ASP A CA 1
ATOM 1505 C C . ASP A 1 182 ? -15.767 -17.428 29.078 1.00 81.56 182 ASP A C 1
ATOM 1507 O O . ASP A 1 182 ? -15.753 -18.524 28.518 1.00 81.56 182 ASP A O 1
ATOM 1511 N N . ASN A 1 183 ? -16.885 -16.734 29.283 1.00 87.12 183 ASN A N 1
ATOM 1512 C CA . ASN A 1 183 ? -18.215 -17.260 28.985 1.00 87.12 183 ASN A CA 1
ATOM 1513 C C . ASN A 1 183 ? -18.618 -17.156 27.504 1.00 87.12 183 ASN A C 1
ATOM 1515 O O . ASN A 1 183 ? -19.587 -17.801 27.107 1.00 87.12 183 ASN A O 1
ATOM 1519 N N . ASP A 1 184 ? -17.923 -16.360 26.684 1.00 88.94 184 ASP A N 1
ATOM 1520 C CA . ASP A 1 184 ? -18.285 -16.151 25.277 1.00 88.94 184 ASP A CA 1
ATOM 1521 C C . ASP A 1 184 ? -17.525 -17.099 24.319 1.00 88.94 184 ASP A C 1
ATOM 1523 O O . ASP A 1 184 ? -16.308 -16.951 24.154 1.00 88.94 184 ASP A O 1
ATOM 1527 N N . PRO A 1 185 ? -18.222 -18.020 23.616 1.00 92.19 185 PRO A N 1
ATOM 1528 C CA . PRO A 1 185 ? -17.602 -18.955 22.673 1.00 92.19 185 PRO A CA 1
ATOM 1529 C C . PRO A 1 185 ? -16.965 -18.302 21.438 1.00 92.19 185 PRO A C 1
ATOM 1531 O O . PRO A 1 185 ? -16.156 -18.940 20.767 1.00 92.19 185 PRO A O 1
ATOM 1534 N N . TYR A 1 186 ? -17.331 -17.061 21.102 1.00 92.25 186 TYR A N 1
ATOM 1535 C CA . TYR A 1 186 ? -16.812 -16.363 19.921 1.00 92.25 186 TYR A CA 1
ATOM 1536 C C . TYR A 1 186 ? -15.487 -15.633 20.182 1.00 92.25 186 TYR A C 1
ATOM 1538 O O . TYR A 1 186 ? -14.879 -15.127 19.234 1.00 92.25 186 TYR A O 1
ATOM 1546 N N . ILE A 1 187 ? -15.019 -15.574 21.436 1.00 92.44 187 ILE A N 1
ATOM 1547 C CA . ILE A 1 187 ? -13.732 -14.960 21.779 1.00 92.44 187 ILE A CA 1
ATOM 1548 C C . ILE A 1 187 ? -12.588 -15.883 21.363 1.00 92.44 187 ILE A C 1
ATOM 1550 O O . ILE A 1 187 ? -12.450 -17.006 21.845 1.00 92.44 187 ILE A O 1
ATOM 1554 N N . CYS A 1 188 ? -11.719 -15.377 20.491 1.00 91.88 188 CYS A N 1
ATOM 1555 C CA . CYS A 1 188 ? -10.579 -16.115 19.957 1.00 91.88 188 CYS A CA 1
ATOM 1556 C C . CYS A 1 188 ? -9.267 -15.329 20.105 1.00 91.88 188 CYS A C 1
ATOM 1558 O O . CYS A 1 188 ? -9.260 -14.119 20.321 1.00 91.88 188 CYS A O 1
ATOM 1560 N N . PHE A 1 189 ? -8.138 -16.043 20.007 1.00 91.88 189 PHE A N 1
ATOM 1561 C CA . PHE A 1 189 ? -6.781 -15.472 20.014 1.00 91.88 189 PHE A CA 1
ATOM 1562 C C . PHE A 1 189 ? -6.432 -14.613 21.251 1.00 91.88 189 PHE A C 1
ATOM 1564 O O . PHE A 1 189 ? -5.810 -13.558 21.122 1.00 91.88 189 PHE A O 1
ATOM 1571 N N . ARG A 1 190 ? -6.800 -15.076 22.457 1.00 89.88 190 ARG A N 1
ATOM 1572 C CA . ARG A 1 190 ? -6.464 -14.410 23.734 1.00 89.88 190 ARG A CA 1
ATOM 1573 C C . ARG A 1 190 ? -4.959 -14.194 23.897 1.00 89.88 190 ARG A C 1
ATOM 1575 O O . ARG A 1 190 ? -4.160 -15.090 23.609 1.00 89.88 190 ARG A O 1
ATOM 1582 N N . ARG A 1 191 ? -4.558 -13.031 24.412 1.00 88.88 191 ARG A N 1
ATOM 1583 C CA . ARG A 1 191 ? -3.153 -12.615 24.520 1.00 88.88 191 ARG A CA 1
ATOM 1584 C C . ARG A 1 191 ? -2.671 -12.680 25.966 1.00 88.88 191 ARG A C 1
ATOM 1586 O O . ARG A 1 191 ? -2.569 -11.681 26.668 1.00 88.88 191 ARG A O 1
ATOM 1593 N N . ARG A 1 192 ? -2.279 -13.879 26.399 1.00 87.31 192 ARG A N 1
ATOM 1594 C CA . ARG A 1 192 ? -1.698 -14.128 27.731 1.00 87.31 192 ARG A CA 1
ATOM 1595 C C . ARG A 1 192 ? -0.172 -13.996 27.699 1.00 87.31 192 ARG A C 1
ATOM 1597 O O . ARG A 1 192 ? 0.555 -14.969 27.880 1.00 87.31 192 ARG A O 1
ATOM 1604 N N . GLU A 1 193 ? 0.323 -12.799 27.391 1.00 86.81 193 GLU A N 1
ATOM 1605 C CA . GLU A 1 193 ? 1.766 -12.541 27.323 1.00 86.81 193 GLU A CA 1
ATOM 1606 C C . GLU A 1 193 ? 2.394 -12.403 28.721 1.00 86.81 193 GLU A C 1
ATOM 1608 O O . GLU A 1 193 ? 1.881 -11.712 29.603 1.00 86.81 193 GLU A O 1
ATOM 1613 N N . PHE A 1 194 ? 3.533 -13.067 28.938 1.00 87.38 194 PHE A N 1
ATOM 1614 C CA . PHE A 1 194 ? 4.270 -12.951 30.192 1.00 87.38 194 PHE A CA 1
ATOM 1615 C C . PHE A 1 194 ? 5.015 -11.614 30.242 1.00 87.38 194 PHE A C 1
ATOM 1617 O O . PHE A 1 194 ? 5.931 -11.364 29.452 1.00 87.38 194 PHE A O 1
ATOM 1624 N N . ARG A 1 195 ? 4.654 -10.762 31.206 1.00 87.62 195 ARG A N 1
ATOM 1625 C CA . ARG A 1 195 ? 5.334 -9.482 31.428 1.00 87.62 195 ARG A CA 1
ATOM 1626 C C . ARG A 1 195 ? 6.711 -9.731 32.039 1.00 87.62 195 ARG A C 1
ATOM 1628 O O . ARG A 1 195 ? 6.844 -9.981 33.233 1.00 87.62 195 ARG A O 1
ATOM 1635 N N . GLN A 1 196 ? 7.746 -9.665 31.208 1.00 90.06 196 GLN A N 1
ATOM 1636 C CA . GLN A 1 196 ? 9.125 -9.815 31.662 1.00 90.06 196 GLN A CA 1
ATOM 1637 C C . GLN A 1 196 ? 9.579 -8.591 32.463 1.00 90.06 196 GLN A C 1
ATOM 1639 O O . GLN A 1 196 ? 9.321 -7.447 32.086 1.00 90.06 196 GLN A O 1
ATOM 1644 N N . ALA A 1 197 ? 10.320 -8.835 33.544 1.00 91.06 197 ALA A N 1
ATOM 1645 C CA . ALA A 1 197 ? 11.005 -7.774 34.266 1.00 91.06 197 ALA A CA 1
ATOM 1646 C C . ALA A 1 197 ? 12.038 -7.080 33.363 1.00 91.06 197 ALA A C 1
ATOM 1648 O O . ALA A 1 197 ? 12.682 -7.709 32.512 1.00 91.06 197 ALA A O 1
ATOM 1649 N N . ARG A 1 198 ? 12.218 -5.772 33.575 1.00 88.88 198 ARG A N 1
ATOM 1650 C CA . ARG A 1 198 ? 13.221 -4.989 32.847 1.00 88.88 198 ARG A CA 1
ATOM 1651 C C . ARG A 1 198 ? 14.620 -5.560 33.080 1.00 88.88 198 ARG A C 1
ATOM 1653 O O . ARG A 1 198 ? 14.948 -6.035 34.167 1.00 88.88 198 ARG A O 1
ATOM 1660 N N . LYS A 1 199 ? 15.458 -5.494 32.045 1.00 92.12 199 LYS A N 1
ATOM 1661 C CA . LYS A 1 199 ? 16.881 -5.840 32.149 1.00 92.12 199 LYS A CA 1
ATOM 1662 C C . LYS A 1 199 ? 17.641 -4.735 32.892 1.00 92.12 199 LYS A C 1
ATOM 1664 O O . LYS A 1 199 ? 17.141 -3.628 33.079 1.00 92.12 199 LYS A O 1
ATOM 1669 N N . THR A 1 200 ? 18.863 -5.037 33.326 1.00 93.94 200 THR A N 1
ATOM 1670 C CA . THR A 1 200 ? 19.733 -4.050 33.978 1.00 93.94 200 THR A CA 1
ATOM 1671 C C . THR A 1 200 ? 20.136 -2.948 32.996 1.00 93.94 200 THR A C 1
ATOM 1673 O O . THR A 1 200 ? 20.276 -3.201 31.799 1.00 93.94 200 THR A O 1
ATOM 1676 N N . ARG A 1 201 ? 20.401 -1.733 33.497 1.00 93.06 201 ARG A N 1
ATOM 1677 C CA . ARG A 1 201 ? 20.811 -0.585 32.663 1.00 93.06 201 ARG A CA 1
ATOM 1678 C C . ARG A 1 201 ? 22.000 -0.908 31.751 1.00 93.06 201 ARG A C 1
ATOM 1680 O O . ARG A 1 201 ? 21.996 -0.517 30.595 1.00 93.06 201 ARG A O 1
ATOM 1687 N N . ARG A 1 202 ? 22.988 -1.667 32.245 1.00 92.44 202 ARG A N 1
ATOM 1688 C CA . ARG A 1 202 ? 24.157 -2.103 31.457 1.00 92.44 202 ARG A CA 1
ATOM 1689 C C . ARG A 1 202 ? 23.777 -3.027 30.292 1.00 92.44 202 ARG A C 1
ATOM 1691 O O . ARG A 1 202 ? 24.365 -2.938 29.218 1.00 92.44 202 ARG A O 1
ATOM 1698 N N . ALA A 1 203 ? 22.831 -3.941 30.507 1.00 91.69 203 ALA A N 1
ATOM 1699 C CA . ALA A 1 203 ? 22.352 -4.824 29.448 1.00 91.69 203 ALA A CA 1
ATOM 1700 C C . ALA A 1 203 ? 21.534 -4.047 28.407 1.00 91.69 203 ALA A C 1
ATOM 1702 O O . ALA A 1 203 ? 21.663 -4.309 27.215 1.00 91.69 203 ALA A O 1
ATOM 1703 N N . ASP A 1 204 ? 20.751 -3.065 28.853 1.00 94.19 204 ASP A N 1
ATOM 1704 C CA . ASP A 1 204 ? 19.956 -2.198 27.984 1.00 94.19 204 ASP A CA 1
ATOM 1705 C C . ASP A 1 204 ? 20.835 -1.293 27.104 1.00 94.19 204 ASP A C 1
ATOM 1707 O O . ASP A 1 204 ? 20.646 -1.239 25.891 1.00 94.19 204 ASP A O 1
ATOM 1711 N N . THR A 1 205 ? 21.892 -0.685 27.664 1.00 94.12 205 THR A N 1
ATOM 1712 C CA . THR A 1 205 ? 22.862 0.100 26.875 1.00 94.12 205 THR A CA 1
ATOM 1713 C C . THR A 1 205 ? 23.544 -0.748 25.802 1.00 94.12 205 THR A C 1
ATOM 1715 O O . THR A 1 205 ? 23.669 -0.311 24.660 1.00 94.12 205 THR A O 1
ATOM 1718 N N . LEU A 1 206 ? 23.920 -1.990 26.133 1.00 94.25 206 LEU A N 1
ATOM 1719 C CA . LEU A 1 206 ? 24.497 -2.927 25.166 1.00 94.25 206 LEU A CA 1
ATOM 1720 C C . LEU A 1 206 ? 23.474 -3.338 24.090 1.00 94.25 206 LEU A C 1
ATOM 1722 O O . LEU A 1 206 ? 23.823 -3.480 22.918 1.00 94.25 206 LEU A O 1
ATOM 1726 N N . GLY A 1 207 ? 22.209 -3.526 24.474 1.00 95.06 207 GLY A N 1
ATOM 1727 C CA . GLY A 1 207 ? 21.108 -3.785 23.547 1.00 95.06 207 GLY A CA 1
ATOM 1728 C C . GLY A 1 207 ? 20.902 -2.633 22.563 1.00 95.06 207 GLY A C 1
ATOM 1729 O O . GLY A 1 207 ? 20.842 -2.862 21.356 1.00 95.06 207 GLY A O 1
ATOM 1730 N N . ALA A 1 208 ? 20.889 -1.395 23.057 1.00 93.94 208 ALA A N 1
ATOM 1731 C CA . ALA A 1 208 ? 20.747 -0.195 22.238 1.00 93.94 208 ALA A CA 1
ATOM 1732 C C . ALA A 1 208 ? 21.902 -0.027 21.233 1.00 93.94 208 ALA A C 1
ATOM 1734 O O . ALA A 1 208 ? 21.667 0.277 20.062 1.00 93.94 208 ALA A O 1
ATOM 1735 N N . GLU A 1 209 ? 23.148 -0.276 21.648 1.00 95.19 209 GLU A N 1
ATOM 1736 C CA . GLU A 1 209 ? 24.301 -0.267 20.736 1.00 95.19 209 GLU A CA 1
ATOM 1737 C C . GLU A 1 209 ? 24.177 -1.329 19.639 1.00 95.19 209 GLU A C 1
ATOM 1739 O O . GLU A 1 209 ? 24.402 -1.038 18.460 1.00 95.19 209 GLU A O 1
ATOM 1744 N N . ARG A 1 210 ? 23.750 -2.546 19.996 1.00 96.19 210 ARG A N 1
ATOM 1745 C CA . ARG A 1 210 ? 23.506 -3.623 19.024 1.00 96.19 210 ARG A CA 1
ATOM 1746 C C . ARG A 1 210 ? 22.409 -3.260 18.024 1.00 96.19 210 ARG A C 1
ATOM 1748 O O . ARG A 1 210 ? 22.578 -3.532 16.838 1.00 96.19 210 ARG A O 1
ATOM 1755 N N . ILE A 1 211 ? 21.332 -2.607 18.464 1.00 95.75 211 ILE A N 1
ATOM 1756 C CA . ILE A 1 211 ? 20.259 -2.129 17.576 1.00 95.75 211 ILE A CA 1
ATOM 1757 C C . ILE A 1 211 ? 20.793 -1.088 16.584 1.00 95.75 211 ILE A C 1
ATOM 1759 O O . ILE A 1 211 ? 20.497 -1.174 15.395 1.00 95.75 211 ILE A O 1
ATOM 1763 N N . ARG A 1 212 ? 21.643 -0.149 17.022 1.00 92.75 212 ARG A N 1
ATOM 1764 C CA . ARG A 1 212 ? 22.268 0.837 16.118 1.00 92.75 212 ARG A CA 1
ATOM 1765 C C . ARG A 1 212 ? 23.182 0.181 15.083 1.00 92.75 212 ARG A C 1
ATOM 1767 O O . ARG A 1 212 ? 23.177 0.566 13.913 1.00 92.75 212 ARG A O 1
ATOM 1774 N N . LEU A 1 213 ? 23.958 -0.823 15.492 1.00 95.06 213 LEU A N 1
ATOM 1775 C CA . LEU A 1 213 ? 24.794 -1.596 14.571 1.00 95.06 213 LEU A CA 1
ATOM 1776 C C . LEU A 1 213 ? 23.948 -2.381 13.559 1.00 95.06 213 LEU A C 1
ATOM 1778 O O . LEU A 1 213 ? 24.290 -2.394 12.375 1.00 95.06 213 LEU A O 1
ATOM 1782 N N . LEU A 1 214 ? 22.835 -2.973 14.002 1.00 95.69 214 LEU A N 1
ATOM 1783 C CA . LEU A 1 214 ? 21.873 -3.653 13.134 1.00 95.69 214 LEU A CA 1
ATOM 1784 C C . LEU A 1 214 ? 21.222 -2.685 12.136 1.00 95.69 214 LEU A C 1
ATOM 1786 O O . LEU A 1 214 ? 21.133 -2.987 10.953 1.00 95.69 214 LEU A O 1
ATOM 1790 N N . GLN A 1 215 ? 20.823 -1.490 12.571 1.00 91.38 215 GLN A N 1
ATOM 1791 C CA . GLN A 1 215 ? 20.285 -0.472 11.667 1.00 91.38 215 GLN A CA 1
ATOM 1792 C C . GLN A 1 215 ? 21.301 -0.113 10.570 1.00 91.38 215 GLN A C 1
ATOM 1794 O O . GLN A 1 215 ? 20.962 -0.063 9.388 1.00 91.38 215 GLN A O 1
ATOM 1799 N N . LYS A 1 216 ? 22.578 0.054 10.940 1.00 91.00 216 LYS A N 1
ATOM 1800 C CA . LYS A 1 216 ? 23.660 0.325 9.984 1.00 91.00 216 LYS A CA 1
ATOM 1801 C C . LYS A 1 216 ? 23.882 -0.829 9.001 1.00 91.00 216 LYS A C 1
ATOM 1803 O O . LYS A 1 216 ? 24.180 -0.571 7.835 1.00 91.00 216 LYS A O 1
ATOM 1808 N N . SER A 1 217 ? 23.772 -2.087 9.436 1.00 95.00 217 SER A N 1
ATOM 1809 C CA . SER A 1 217 ? 23.893 -3.234 8.526 1.00 95.00 217 SER A CA 1
ATOM 1810 C C . SER A 1 217 ? 22.690 -3.354 7.588 1.00 95.00 217 SER A C 1
ATOM 1812 O O . SER A 1 217 ? 22.893 -3.629 6.408 1.00 95.00 217 SER A O 1
ATOM 1814 N N . LEU A 1 218 ? 21.474 -3.065 8.062 1.00 92.88 218 LEU A N 1
ATOM 1815 C CA . LEU A 1 218 ? 20.265 -3.044 7.234 1.00 92.88 218 LEU A CA 1
ATOM 1816 C C . LEU A 1 218 ? 20.295 -1.931 6.180 1.00 92.88 218 LEU A C 1
ATOM 1818 O O . LEU A 1 218 ? 19.920 -2.183 5.039 1.00 92.88 218 LEU A O 1
ATOM 1822 N N . HIS A 1 219 ? 20.799 -0.738 6.512 1.00 88.75 219 HIS A N 1
ATOM 1823 C CA . HIS A 1 219 ? 20.988 0.330 5.521 1.00 88.75 219 HIS A CA 1
ATOM 1824 C C . HIS A 1 219 ? 21.960 -0.104 4.414 1.00 88.75 219 HIS A C 1
ATOM 1826 O O . HIS A 1 219 ? 21.629 -0.009 3.241 1.00 88.75 219 HIS A O 1
ATOM 1832 N N . ARG A 1 220 ? 23.102 -0.706 4.773 1.00 91.06 220 ARG A N 1
ATOM 1833 C CA . ARG A 1 220 ? 24.048 -1.247 3.778 1.00 91.06 220 ARG A CA 1
ATOM 1834 C C . ARG A 1 220 ? 23.430 -2.342 2.910 1.00 91.06 220 ARG A C 1
ATOM 1836 O O . ARG A 1 220 ? 23.713 -2.410 1.720 1.00 91.06 220 ARG A O 1
ATOM 1843 N N . ALA A 1 221 ? 22.620 -3.220 3.502 1.00 95.06 221 ALA A N 1
ATOM 1844 C CA . ALA A 1 221 ? 21.920 -4.261 2.755 1.00 95.06 221 ALA A CA 1
ATOM 1845 C C . ALA A 1 221 ? 20.914 -3.652 1.767 1.00 95.06 221 ALA A C 1
ATOM 1847 O O . ALA A 1 221 ? 20.872 -4.075 0.614 1.00 95.06 221 ALA A O 1
ATOM 1848 N N . ARG A 1 222 ? 20.162 -2.624 2.188 1.00 91.12 222 ARG A N 1
ATOM 1849 C CA . ARG A 1 222 ? 19.272 -1.850 1.312 1.00 91.12 222 ARG A CA 1
ATOM 1850 C C . ARG A 1 222 ? 20.042 -1.231 0.147 1.00 91.12 222 ARG A C 1
ATOM 1852 O O . ARG A 1 222 ? 19.601 -1.390 -0.984 1.00 91.12 222 ARG A O 1
ATOM 1859 N N . ASP A 1 223 ? 21.177 -0.584 0.407 1.00 90.31 223 ASP A N 1
ATOM 1860 C CA . ASP A 1 223 ? 21.978 0.070 -0.637 1.00 90.31 223 ASP A CA 1
ATOM 1861 C C . ASP A 1 223 ? 22.432 -0.940 -1.706 1.00 90.31 223 ASP A C 1
ATOM 1863 O O . ASP A 1 223 ? 22.308 -0.686 -2.900 1.00 90.31 223 ASP A O 1
ATOM 1867 N N . LEU A 1 224 ? 22.872 -2.135 -1.290 1.00 94.50 224 LEU A N 1
ATOM 1868 C CA . LEU A 1 224 ? 23.242 -3.209 -2.220 1.00 94.50 224 LEU A CA 1
ATOM 1869 C C . LEU A 1 224 ? 22.059 -3.688 -3.070 1.00 94.50 224 LEU A C 1
ATOM 1871 O O . LEU A 1 224 ? 22.214 -3.906 -4.271 1.00 94.50 224 LEU A O 1
ATOM 1875 N N . VAL A 1 225 ? 20.884 -3.861 -2.460 1.00 93.69 225 VAL A N 1
ATOM 1876 C CA . VAL A 1 225 ? 19.663 -4.256 -3.179 1.00 93.69 225 VAL A CA 1
ATOM 1877 C C . VAL A 1 225 ? 19.240 -3.171 -4.171 1.00 93.69 225 VAL A C 1
ATOM 1879 O O . VAL A 1 225 ? 18.834 -3.496 -5.289 1.00 93.69 225 VAL A O 1
ATOM 1882 N N . LEU A 1 226 ? 19.384 -1.896 -3.803 1.00 90.69 226 LEU A N 1
ATOM 1883 C CA . LEU A 1 226 ? 19.091 -0.771 -4.686 1.00 90.69 226 LEU A CA 1
ATOM 1884 C C . LEU A 1 226 ? 20.029 -0.775 -5.902 1.00 90.69 226 LEU A C 1
ATOM 1886 O O . LEU A 1 226 ? 19.543 -0.779 -7.028 1.00 90.69 226 LEU A O 1
ATOM 1890 N N . SER A 1 227 ? 21.343 -0.931 -5.700 1.00 92.56 227 SER A N 1
ATOM 1891 C CA . SER A 1 227 ? 22.311 -1.024 -6.805 1.00 92.56 227 SER A CA 1
ATOM 1892 C C . SER A 1 227 ? 22.067 -2.227 -7.726 1.00 92.56 227 SER A C 1
ATOM 1894 O O . SER A 1 227 ? 22.292 -2.154 -8.934 1.00 92.56 227 SER A O 1
ATOM 1896 N N . VAL A 1 228 ? 21.605 -3.361 -7.184 1.00 96.00 228 VAL A N 1
ATOM 1897 C CA . VAL A 1 228 ? 21.191 -4.511 -8.007 1.00 96.00 228 VAL A CA 1
ATOM 1898 C C . VAL A 1 228 ? 19.955 -4.165 -8.835 1.00 96.00 228 VAL A C 1
ATOM 1900 O O . VAL A 1 228 ? 19.915 -4.498 -10.015 1.00 96.00 228 VAL A O 1
ATOM 1903 N N . SER A 1 229 ? 18.982 -3.472 -8.246 1.00 93.38 229 SER A N 1
ATOM 1904 C CA . SER A 1 229 ? 17.757 -3.052 -8.937 1.00 93.38 229 SER A CA 1
ATOM 1905 C C . SER A 1 229 ? 18.065 -2.085 -10.087 1.00 93.38 229 SER A C 1
ATOM 1907 O O . SER A 1 229 ? 17.608 -2.304 -11.206 1.00 93.38 229 SER A O 1
ATOM 1909 N N . GLU A 1 230 ? 18.923 -1.088 -9.854 1.00 93.12 230 GLU A N 1
ATOM 1910 C CA . GLU A 1 230 ? 19.418 -0.166 -10.888 1.00 93.12 230 GLU A CA 1
ATOM 1911 C C . GLU A 1 230 ? 20.135 -0.911 -12.022 1.00 93.12 230 GLU A C 1
ATOM 1913 O O . GLU A 1 230 ? 19.899 -0.648 -13.201 1.00 93.12 230 GLU A O 1
ATOM 1918 N N . ARG A 1 231 ? 20.976 -1.899 -11.685 1.00 95.50 231 ARG A N 1
ATOM 1919 C CA . ARG A 1 231 ? 21.668 -2.728 -12.681 1.00 95.50 231 ARG A CA 1
ATOM 1920 C C . ARG A 1 231 ? 20.693 -3.507 -13.560 1.00 95.50 231 ARG A C 1
ATOM 1922 O O . ARG A 1 231 ? 20.913 -3.600 -14.767 1.00 95.50 231 ARG A O 1
ATOM 1929 N N . GLU A 1 232 ? 19.664 -4.121 -12.978 1.00 95.00 232 GLU A N 1
ATOM 1930 C CA . GLU A 1 232 ? 18.670 -4.859 -13.764 1.00 95.00 232 GLU A CA 1
ATOM 1931 C C . GLU A 1 232 ? 17.809 -3.915 -14.619 1.00 95.00 232 GLU A C 1
ATOM 1933 O O . GLU A 1 232 ? 17.499 -4.256 -15.760 1.00 95.00 232 GLU A O 1
ATOM 1938 N N . LEU A 1 233 ? 17.521 -2.699 -14.141 1.00 93.56 233 LEU A N 1
ATOM 1939 C CA . LEU A 1 233 ? 16.835 -1.674 -14.930 1.00 93.56 233 LEU A CA 1
ATOM 1940 C C . LEU A 1 233 ? 17.661 -1.233 -16.150 1.00 93.56 233 LEU A C 1
ATOM 1942 O O . LEU A 1 233 ? 17.142 -1.199 -17.262 1.00 93.56 233 LEU A O 1
ATOM 1946 N N . MET A 1 234 ? 18.964 -0.989 -15.981 1.00 94.25 234 MET A N 1
ATOM 1947 C CA . MET A 1 234 ? 19.856 -0.660 -17.103 1.00 94.25 234 MET A CA 1
ATOM 1948 C C . MET A 1 234 ? 19.941 -1.796 -18.132 1.00 94.25 234 MET A C 1
ATOM 1950 O O . MET A 1 234 ? 20.033 -1.553 -19.336 1.00 94.25 234 MET A O 1
ATOM 1954 N N . LYS A 1 235 ? 19.903 -3.060 -17.687 1.00 96.06 235 LYS A N 1
ATOM 1955 C CA . LYS A 1 235 ? 19.837 -4.205 -18.608 1.00 96.06 235 LYS A CA 1
ATOM 1956 C C . LYS A 1 235 ? 18.520 -4.233 -19.373 1.00 96.06 235 LYS A C 1
ATOM 1958 O O . LYS A 1 235 ? 18.542 -4.502 -20.571 1.00 96.06 235 LYS A O 1
ATOM 1963 N N . LEU A 1 236 ? 17.401 -3.958 -18.702 1.00 93.19 236 LEU A N 1
ATOM 1964 C CA . LEU A 1 236 ? 16.093 -3.862 -19.345 1.00 93.19 236 LEU A CA 1
ATOM 1965 C C . LEU A 1 236 ? 16.097 -2.772 -20.426 1.00 93.19 236 LEU A C 1
ATOM 1967 O O . LEU A 1 236 ? 15.718 -3.049 -21.560 1.00 93.19 236 LEU A O 1
ATOM 1971 N N . GLU A 1 237 ? 16.598 -1.575 -20.115 1.00 94.06 237 GLU A N 1
ATOM 1972 C CA . GLU A 1 237 ? 16.730 -0.469 -21.074 1.00 94.06 237 GLU A CA 1
ATOM 1973 C C . GLU A 1 237 ? 17.638 -0.835 -22.261 1.00 94.06 237 GLU A C 1
ATOM 1975 O O . GLU A 1 237 ? 17.318 -0.541 -23.417 1.00 94.06 237 GLU A O 1
ATOM 1980 N N . SER A 1 238 ? 18.747 -1.536 -22.001 1.00 94.81 238 SER A N 1
ATOM 1981 C CA . SER A 1 238 ? 19.639 -2.035 -23.052 1.00 94.81 238 SER A CA 1
ATOM 1982 C C . SER A 1 238 ? 18.926 -3.019 -23.983 1.00 94.81 238 SER A C 1
ATOM 1984 O O . SER A 1 238 ? 19.054 -2.901 -25.201 1.00 94.81 238 SER A O 1
ATOM 1986 N N . LEU A 1 239 ? 18.164 -3.971 -23.438 1.00 96.12 239 LEU A N 1
ATOM 1987 C CA . LEU A 1 239 ? 17.400 -4.945 -24.226 1.00 96.12 239 LEU A CA 1
ATOM 1988 C C . LEU A 1 239 ? 16.272 -4.276 -25.022 1.00 96.12 239 LEU A C 1
ATOM 1990 O O . LEU A 1 239 ? 16.065 -4.608 -26.190 1.00 96.12 239 LEU A O 1
ATOM 1994 N N . GLN A 1 240 ? 15.581 -3.307 -24.420 1.00 95.50 240 GLN A N 1
ATOM 1995 C CA . GLN A 1 240 ? 14.549 -2.515 -25.088 1.00 95.50 240 GLN A CA 1
ATOM 1996 C C . GLN A 1 240 ? 15.141 -1.738 -26.273 1.00 95.50 240 GLN A C 1
ATOM 1998 O O . GLN A 1 240 ? 14.628 -1.812 -27.388 1.00 95.50 240 GLN A O 1
ATOM 2003 N N . SER A 1 241 ? 16.287 -1.086 -26.063 1.00 94.94 241 SER A N 1
ATOM 2004 C CA . SER A 1 241 ? 17.013 -0.371 -27.115 1.00 94.94 241 SER A CA 1
ATOM 2005 C C . SER A 1 241 ? 17.446 -1.303 -28.251 1.00 94.94 241 SER A C 1
ATOM 2007 O O . SER A 1 241 ? 17.361 -0.942 -29.423 1.00 94.94 241 SER A O 1
ATOM 2009 N N . GLU A 1 242 ? 17.906 -2.518 -27.936 1.00 94.31 242 GLU A N 1
ATOM 2010 C CA . GLU A 1 242 ? 18.266 -3.519 -28.947 1.00 94.31 242 GLU A CA 1
ATOM 2011 C C . GLU A 1 242 ? 17.057 -3.979 -29.770 1.00 94.31 242 GLU A C 1
ATOM 2013 O O . GLU A 1 242 ? 17.158 -4.084 -30.998 1.00 94.31 242 GLU A O 1
ATOM 2018 N N . LEU A 1 243 ? 15.913 -4.199 -29.117 1.00 96.19 243 LEU A N 1
ATOM 2019 C CA . LEU A 1 243 ? 14.655 -4.533 -29.780 1.00 96.19 243 LEU A CA 1
ATOM 2020 C C . LEU A 1 243 ? 14.201 -3.410 -30.724 1.00 96.19 243 LEU A C 1
ATOM 2022 O O . LEU A 1 243 ? 13.832 -3.683 -31.870 1.00 96.19 243 LEU A O 1
ATOM 2026 N N . ASP A 1 244 ? 14.255 -2.159 -30.273 1.00 96.19 244 ASP A N 1
ATOM 2027 C CA . ASP A 1 244 ? 13.836 -0.998 -31.060 1.00 96.19 244 ASP A CA 1
ATOM 2028 C C . ASP A 1 244 ? 14.766 -0.767 -32.257 1.00 96.19 244 ASP A C 1
ATOM 2030 O O . ASP A 1 244 ? 14.300 -0.585 -33.384 1.00 96.19 244 ASP A O 1
ATOM 2034 N N . ILE A 1 245 ? 16.085 -0.897 -32.064 1.00 93.88 245 ILE A N 1
ATOM 2035 C CA . ILE A 1 245 ? 17.068 -0.862 -33.158 1.00 93.88 245 ILE A CA 1
ATOM 2036 C C . ILE A 1 245 ? 16.791 -1.976 -34.172 1.00 93.88 245 ILE A C 1
ATOM 2038 O O . ILE A 1 245 ? 16.887 -1.750 -35.381 1.00 93.88 245 ILE A O 1
ATOM 2042 N N . PHE A 1 246 ? 16.466 -3.186 -33.712 1.00 94.25 246 PHE A N 1
ATOM 2043 C CA . PHE A 1 246 ? 16.148 -4.301 -34.599 1.00 94.25 246 PHE A CA 1
ATOM 2044 C C . PHE A 1 246 ? 14.904 -4.012 -35.450 1.00 94.25 246 PHE A C 1
ATOM 2046 O O . PHE A 1 246 ? 14.961 -4.162 -36.675 1.00 94.25 246 PHE A O 1
ATOM 2053 N N . LYS A 1 247 ? 13.811 -3.547 -34.829 1.00 95.81 247 LYS A N 1
ATOM 2054 C CA . LYS A 1 247 ? 12.573 -3.170 -35.531 1.00 95.81 247 LYS A CA 1
ATOM 2055 C C . LYS A 1 247 ? 12.824 -2.059 -36.547 1.00 95.81 247 LYS A C 1
ATOM 2057 O O . LYS A 1 247 ? 12.518 -2.234 -37.727 1.00 95.81 247 LYS A O 1
ATOM 2062 N N . LEU A 1 248 ? 13.491 -0.985 -36.124 1.00 95.19 248 LEU A N 1
ATOM 2063 C CA . LEU A 1 248 ? 13.809 0.155 -36.980 1.00 95.19 248 LEU A CA 1
ATOM 2064 C C . LEU A 1 248 ? 14.681 -0.254 -38.174 1.00 95.19 248 LEU A C 1
ATOM 2066 O O . LEU A 1 248 ? 14.443 0.172 -39.301 1.00 95.19 248 LEU A O 1
ATOM 2070 N N . ARG A 1 249 ? 15.666 -1.138 -37.968 1.00 93.31 249 ARG A N 1
ATOM 2071 C CA . ARG A 1 249 ? 16.484 -1.686 -39.063 1.00 93.31 249 ARG A CA 1
ATOM 2072 C C . ARG A 1 249 ? 15.660 -2.516 -40.040 1.00 93.31 249 ARG A C 1
ATOM 2074 O O . ARG A 1 249 ? 15.944 -2.484 -41.236 1.00 93.31 249 ARG A O 1
ATOM 2081 N N . CYS A 1 250 ? 14.686 -3.289 -39.568 1.00 92.25 250 CYS A N 1
ATOM 2082 C CA . CYS A 1 250 ? 13.791 -4.054 -40.436 1.00 92.25 250 CYS A CA 1
ATOM 2083 C C . CYS A 1 250 ? 12.914 -3.130 -41.291 1.00 92.25 250 CYS A C 1
ATOM 2085 O O . CYS A 1 250 ? 12.879 -3.296 -42.512 1.00 92.25 250 CYS A O 1
ATOM 2087 N N . GLU A 1 251 ? 12.297 -2.120 -40.681 1.00 94.56 251 GLU A N 1
ATOM 2088 C CA . GLU A 1 251 ? 11.475 -1.120 -41.373 1.00 94.56 251 GLU A CA 1
ATOM 2089 C C . GLU A 1 251 ? 12.290 -0.306 -42.386 1.00 94.56 251 GLU A C 1
ATOM 2091 O O . GLU A 1 251 ? 11.929 -0.226 -43.562 1.00 94.56 251 GLU A O 1
ATOM 2096 N N . ALA A 1 252 ? 13.450 0.211 -41.977 1.00 92.12 252 ALA A N 1
ATOM 2097 C CA . ALA A 1 252 ? 14.326 0.992 -42.842 1.00 92.12 252 ALA A CA 1
ATOM 2098 C C . ALA A 1 252 ? 14.865 0.172 -44.027 1.00 92.12 252 ALA A C 1
ATOM 2100 O O . ALA A 1 252 ? 14.939 0.688 -45.142 1.00 92.12 252 ALA A O 1
ATOM 2101 N N . LYS A 1 253 ? 15.179 -1.123 -43.843 1.00 90.75 253 LYS A N 1
ATOM 2102 C CA . LYS A 1 253 ? 15.543 -2.014 -44.963 1.00 90.75 253 LYS A CA 1
ATOM 2103 C C . LYS A 1 253 ? 14.395 -2.178 -45.957 1.00 90.75 253 LYS A C 1
ATOM 2105 O O . LYS A 1 253 ? 14.642 -2.174 -47.162 1.00 90.75 253 LYS A O 1
ATOM 2110 N N . ASN A 1 254 ? 13.161 -2.330 -45.476 1.00 92.12 254 ASN A N 1
ATOM 2111 C CA . ASN A 1 254 ? 11.988 -2.464 -46.341 1.00 92.12 254 ASN A CA 1
ATOM 2112 C C . ASN A 1 254 ? 11.738 -1.177 -47.143 1.00 92.12 254 ASN A C 1
ATOM 2114 O O . ASN A 1 254 ? 11.555 -1.237 -48.361 1.00 92.12 254 ASN A O 1
ATOM 2118 N N . LEU A 1 255 ? 11.826 -0.013 -46.495 1.00 91.69 255 LEU A N 1
ATOM 2119 C CA . LEU A 1 255 ? 11.680 1.281 -47.162 1.00 91.69 255 LEU A CA 1
ATOM 2120 C C . LEU A 1 255 ? 12.797 1.522 -48.188 1.00 91.69 255 LEU A C 1
ATOM 2122 O O . LEU A 1 255 ? 12.520 1.882 -49.330 1.00 91.69 255 LEU A O 1
ATOM 2126 N N . LYS A 1 256 ? 14.052 1.236 -47.825 1.00 91.19 256 LYS A N 1
ATOM 2127 C CA . LYS A 1 256 ? 15.213 1.359 -48.719 1.00 91.19 256 LYS A CA 1
ATOM 2128 C C . LYS A 1 256 ? 15.060 0.522 -49.991 1.00 91.19 256 LYS A C 1
ATOM 2130 O O . LYS A 1 256 ? 15.367 1.009 -51.077 1.00 91.19 256 LYS A O 1
ATOM 2135 N N . ARG A 1 257 ? 14.545 -0.710 -49.871 1.00 89.81 257 ARG A N 1
ATOM 2136 C CA . ARG A 1 257 ? 14.235 -1.582 -51.021 1.00 89.81 257 ARG A CA 1
ATOM 2137 C C . ARG A 1 257 ? 13.120 -1.011 -51.894 1.00 89.81 257 ARG A C 1
ATOM 2139 O O . ARG A 1 257 ? 13.220 -1.096 -53.109 1.00 89.81 257 ARG A O 1
ATOM 2146 N N . THR A 1 258 ? 12.097 -0.421 -51.278 1.00 93.69 258 THR A N 1
ATOM 2147 C CA . THR A 1 258 ? 10.945 0.163 -51.984 1.00 93.69 258 THR A CA 1
ATOM 2148 C C . THR A 1 258 ? 11.338 1.414 -52.777 1.00 93.69 258 THR A C 1
ATOM 2150 O O . THR A 1 258 ? 10.911 1.579 -53.912 1.00 93.69 258 THR A O 1
ATOM 2153 N N . VAL A 1 259 ? 12.179 2.280 -52.200 1.00 92.31 259 VAL A N 1
ATOM 2154 C CA . VAL A 1 259 ? 12.601 3.558 -52.811 1.00 92.31 259 VAL A CA 1
ATOM 2155 C C . VAL A 1 259 ? 13.836 3.396 -53.718 1.00 92.31 259 VAL A C 1
ATOM 2157 O O . VAL A 1 259 ? 14.144 4.276 -54.515 1.00 92.31 259 VAL A O 1
ATOM 2160 N N . GLY A 1 260 ? 14.551 2.268 -53.641 1.00 87.81 260 GLY A N 1
ATOM 2161 C CA . GLY A 1 260 ? 15.701 1.977 -54.508 1.00 87.81 260 GLY A CA 1
ATOM 2162 C C . GLY A 1 260 ? 16.980 2.754 -54.164 1.00 87.81 260 GLY A C 1
ATOM 2163 O O . GLY A 1 260 ? 17.862 2.893 -55.012 1.00 87.81 260 GLY A O 1
ATOM 2164 N N . VAL A 1 261 ? 17.106 3.256 -52.931 1.00 86.81 261 VAL A N 1
ATOM 2165 C CA . VAL A 1 261 ? 18.269 4.042 -52.479 1.00 86.81 261 VAL A CA 1
ATOM 2166 C C . VAL A 1 261 ? 19.482 3.135 -52.237 1.00 86.81 261 VAL A C 1
ATOM 2168 O O . VAL A 1 261 ? 19.390 2.120 -51.542 1.00 86.81 261 VAL A O 1
ATOM 2171 N N . LYS A 1 262 ? 20.645 3.519 -52.779 1.00 86.94 262 LYS A N 1
ATOM 2172 C CA . LYS A 1 262 ? 21.944 2.844 -52.588 1.00 86.94 262 LYS A CA 1
ATOM 2173 C C . LYS A 1 262 ? 22.830 3.663 -51.633 1.00 86.94 262 LYS A C 1
ATOM 2175 O O . LYS A 1 262 ? 22.815 4.884 -51.721 1.00 86.94 262 LYS A O 1
ATOM 2180 N N . GLY A 1 263 ? 23.611 3.007 -50.766 1.00 85.25 263 GLY A N 1
ATOM 2181 C CA . GLY A 1 263 ? 24.474 3.658 -49.755 1.00 85.25 263 GLY A CA 1
ATOM 2182 C C . GLY A 1 263 ? 24.064 3.358 -48.305 1.00 85.25 263 GLY A C 1
ATOM 2183 O O . GLY A 1 263 ? 23.060 2.694 -48.084 1.00 85.25 263 GLY A O 1
ATOM 2184 N N . ASP A 1 264 ? 24.836 3.799 -47.311 1.00 85.56 264 ASP A N 1
ATOM 2185 C CA . ASP A 1 264 ? 24.529 3.707 -45.865 1.00 85.56 264 ASP A CA 1
ATOM 2186 C C . ASP A 1 264 ? 24.294 2.304 -45.274 1.00 85.56 264 ASP A C 1
ATOM 2188 O O . ASP A 1 264 ? 23.581 2.126 -44.283 1.00 85.56 264 ASP A O 1
ATOM 2192 N N . ASP A 1 265 ? 24.919 1.269 -45.840 1.00 85.56 265 ASP A N 1
ATOM 2193 C CA . ASP A 1 265 ? 24.752 -0.107 -45.347 1.00 85.56 265 ASP A CA 1
ATOM 2194 C C . ASP A 1 265 ? 25.294 -0.321 -43.921 1.00 85.56 265 ASP A C 1
ATOM 2196 O O . ASP A 1 265 ? 24.852 -1.230 -43.214 1.00 85.56 265 ASP A O 1
ATOM 2200 N N . TYR A 1 266 ? 26.189 0.561 -43.462 1.00 86.62 266 TYR A N 1
ATOM 2201 C CA . TYR A 1 266 ? 26.772 0.517 -42.122 1.00 86.62 266 TYR A CA 1
ATOM 2202 C C . TYR A 1 266 ? 25.745 0.643 -40.996 1.00 86.62 266 TYR A C 1
ATOM 2204 O O . TYR A 1 266 ? 25.909 0.044 -39.935 1.00 86.62 266 TYR A O 1
ATOM 2212 N N . LEU A 1 267 ? 24.622 1.323 -41.227 1.00 85.94 267 LEU A N 1
ATOM 2213 C CA . LEU A 1 267 ? 23.570 1.495 -40.220 1.00 85.94 267 LEU A CA 1
ATOM 2214 C C . LEU A 1 267 ? 22.886 0.170 -39.825 1.00 85.94 267 LEU A C 1
ATOM 2216 O O . LEU A 1 267 ? 22.325 0.047 -38.727 1.00 85.94 267 LEU A O 1
ATOM 2220 N N . PHE A 1 268 ? 22.963 -0.849 -40.684 1.00 86.69 268 PHE A N 1
ATOM 2221 C CA . PHE A 1 268 ? 22.238 -2.109 -40.518 1.00 86.69 268 PHE A CA 1
ATOM 2222 C C . PHE A 1 268 ? 23.022 -3.206 -39.797 1.00 86.69 268 PHE A C 1
ATOM 2224 O O . PHE A 1 268 ? 22.435 -4.247 -39.495 1.00 86.69 268 PHE A O 1
ATOM 2231 N N . PHE A 1 269 ? 24.297 -2.983 -39.464 1.00 85.44 269 PHE A N 1
ATOM 2232 C CA . PHE A 1 269 ? 25.098 -3.935 -38.697 1.00 85.44 269 PHE A CA 1
ATOM 2233 C C . PHE A 1 269 ? 25.657 -3.339 -37.393 1.00 85.44 269 PHE A C 1
ATOM 2235 O O . PHE A 1 269 ? 25.871 -2.130 -37.277 1.00 85.44 269 PHE A O 1
ATOM 2242 N N . PRO A 1 270 ? 25.860 -4.162 -36.348 1.00 85.06 270 PRO A N 1
ATOM 2243 C CA . PRO A 1 270 ? 26.522 -3.719 -35.125 1.00 85.06 270 PRO A CA 1
ATOM 2244 C C . PRO A 1 270 ? 27.993 -3.360 -35.377 1.00 85.06 270 PRO A C 1
ATOM 2246 O O . PRO A 1 270 ? 28.732 -4.126 -35.990 1.00 85.06 270 PRO A O 1
ATOM 2249 N N . HIS A 1 271 ? 28.437 -2.221 -34.846 1.00 85.81 271 HIS A N 1
ATOM 2250 C CA . HIS A 1 271 ? 29.845 -1.820 -34.870 1.00 85.81 271 HIS A CA 1
ATOM 2251 C C . HIS A 1 271 ? 30.550 -2.236 -33.575 1.00 85.81 271 HIS A C 1
ATOM 2253 O O . HIS A 1 271 ? 29.943 -2.256 -32.501 1.00 85.81 271 HIS A O 1
ATOM 2259 N N . LYS A 1 272 ? 31.853 -2.534 -33.658 1.00 83.38 272 LYS A N 1
ATOM 2260 C CA . LYS A 1 272 ? 32.668 -2.869 -32.482 1.00 83.38 272 LYS A CA 1
ATOM 2261 C C . LYS A 1 272 ? 32.719 -1.671 -31.528 1.00 83.38 272 LYS A C 1
ATOM 2263 O O . LYS A 1 272 ? 33.234 -0.614 -31.881 1.00 83.38 272 LYS A O 1
ATOM 2268 N N . ARG A 1 273 ? 32.204 -1.845 -30.308 1.00 79.69 273 ARG A N 1
ATOM 2269 C CA . ARG A 1 273 ? 32.296 -0.844 -29.235 1.00 79.69 273 ARG A CA 1
ATOM 2270 C C . ARG A 1 273 ? 33.654 -0.956 -28.531 1.00 79.69 273 ARG A C 1
ATOM 2272 O O . ARG A 1 273 ? 34.191 -2.057 -28.392 1.00 79.69 273 ARG A O 1
ATOM 2279 N N . LYS A 1 274 ? 34.215 0.171 -28.076 1.00 79.50 274 LYS A N 1
ATOM 2280 C CA . LYS A 1 274 ? 35.415 0.173 -27.220 1.00 79.50 274 LYS A CA 1
ATOM 2281 C C . LYS A 1 274 ? 35.079 -0.553 -25.911 1.00 79.50 274 LYS A C 1
ATOM 2283 O O . LYS A 1 274 ? 34.041 -0.279 -25.314 1.00 79.50 274 LYS A O 1
ATOM 2288 N N . LYS A 1 275 ? 35.930 -1.489 -25.477 1.00 75.44 275 LYS A N 1
ATOM 2289 C CA . LYS A 1 275 ? 35.748 -2.173 -24.188 1.00 75.44 275 LYS A CA 1
ATOM 2290 C C . LYS A 1 275 ? 35.863 -1.144 -23.062 1.00 75.44 275 LYS A C 1
ATOM 2292 O O . LYS A 1 275 ? 36.833 -0.392 -23.029 1.00 75.44 275 LYS A O 1
ATOM 2297 N N . VAL A 1 276 ? 34.891 -1.129 -22.150 1.00 73.88 276 VAL A N 1
ATOM 2298 C CA . VAL A 1 276 ? 34.971 -0.336 -20.918 1.00 73.88 276 VAL A CA 1
ATOM 2299 C C . VAL A 1 276 ? 36.111 -0.907 -20.074 1.00 73.88 276 VAL A C 1
ATOM 2301 O O . VAL A 1 276 ? 36.088 -2.084 -19.710 1.00 73.88 276 VAL A O 1
ATOM 2304 N N . ILE A 1 277 ? 37.136 -0.097 -19.816 1.00 74.19 277 ILE A N 1
ATOM 2305 C CA . ILE A 1 277 ? 38.241 -0.443 -18.920 1.00 74.19 277 ILE A CA 1
ATOM 2306 C C . ILE A 1 277 ? 37.694 -0.302 -17.500 1.00 74.19 277 ILE A C 1
ATOM 2308 O O . ILE A 1 277 ? 37.311 0.794 -17.100 1.00 74.19 277 ILE A O 1
ATOM 2312 N 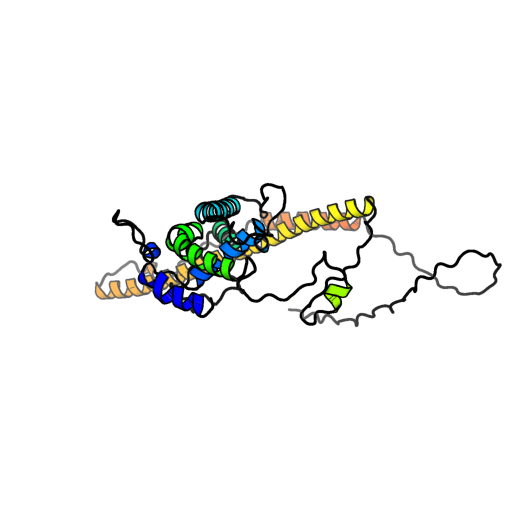N . LYS A 1 278 ? 37.615 -1.403 -16.745 1.00 62.72 278 LYS A N 1
ATOM 2313 C CA . LYS A 1 278 ? 37.353 -1.314 -15.304 1.00 62.72 278 LYS A CA 1
ATOM 2314 C C . LYS A 1 278 ? 38.536 -0.578 -14.657 1.00 62.72 278 LYS A C 1
ATOM 2316 O O . LYS A 1 278 ? 39.671 -0.976 -14.936 1.00 62.72 278 LYS A O 1
ATOM 2321 N N . PRO A 1 279 ? 38.321 0.464 -13.837 1.00 62.72 279 PRO A N 1
ATOM 2322 C CA . PRO A 1 279 ? 39.411 1.111 -13.115 1.00 62.72 279 PRO A CA 1
ATOM 2323 C C . PRO A 1 279 ? 40.121 0.075 -12.232 1.00 62.72 279 PRO A C 1
ATOM 2325 O O . PRO A 1 279 ? 39.509 -0.493 -11.331 1.00 62.72 279 PRO A O 1
ATOM 2328 N N . ARG A 1 280 ? 41.403 -0.204 -12.508 1.00 58.34 280 ARG A N 1
ATOM 2329 C CA . ARG A 1 280 ? 42.251 -1.115 -11.706 1.00 58.34 280 ARG A CA 1
ATOM 2330 C C . ARG A 1 280 ? 42.378 -0.669 -10.248 1.00 58.34 280 ARG A C 1
ATOM 2332 O O . ARG A 1 280 ? 42.548 -1.500 -9.362 1.00 58.34 280 ARG A O 1
ATOM 2339 N N . GLU A 1 281 ? 42.252 0.632 -10.015 1.00 57.69 281 GLU A N 1
ATOM 2340 C CA . GLU A 1 281 ? 42.443 1.267 -8.712 1.00 57.69 281 GLU A CA 1
ATOM 2341 C C . GLU A 1 281 ? 41.444 0.750 -7.663 1.00 57.69 281 GLU A C 1
ATOM 2343 O O . GLU A 1 281 ? 41.826 0.524 -6.519 1.00 57.69 281 GLU A O 1
ATOM 2348 N N . GLU A 1 282 ? 40.199 0.432 -8.045 1.00 57.66 282 GLU A N 1
ATOM 2349 C CA . GLU A 1 282 ? 39.204 -0.100 -7.100 1.00 57.66 282 GLU A CA 1
ATOM 2350 C C . GLU A 1 282 ? 39.489 -1.543 -6.649 1.00 57.66 282 GLU A C 1
ATOM 2352 O O . GLU A 1 282 ? 39.102 -1.930 -5.542 1.00 57.66 282 GLU A O 1
ATOM 2357 N N . GLU A 1 283 ? 40.137 -2.362 -7.483 1.00 59.78 283 GLU A N 1
ATOM 2358 C CA . GLU A 1 283 ? 40.518 -3.730 -7.108 1.00 59.78 283 GLU A CA 1
ATOM 2359 C C . GLU A 1 283 ? 41.722 -3.722 -6.164 1.00 59.78 283 GLU A C 1
ATOM 2361 O O . GLU A 1 283 ? 41.685 -4.398 -5.133 1.00 59.78 283 GLU A O 1
ATOM 2366 N N . GLU A 1 284 ? 42.733 -2.901 -6.455 1.00 62.69 284 GLU A N 1
ATOM 2367 C CA . GLU A 1 284 ? 43.929 -2.760 -5.619 1.00 62.69 284 GLU A CA 1
ATOM 2368 C C . GLU A 1 284 ? 43.585 -2.175 -4.237 1.00 62.69 284 GLU A C 1
ATOM 2370 O O . GLU A 1 284 ? 44.008 -2.709 -3.208 1.00 62.69 284 GLU A O 1
ATOM 2375 N N . GLU A 1 285 ? 42.726 -1.152 -4.169 1.00 66.00 285 GLU A N 1
ATOM 2376 C CA . GLU A 1 285 ? 42.327 -0.529 -2.900 1.00 66.00 285 GLU A CA 1
ATOM 2377 C C . GLU A 1 285 ? 41.464 -1.466 -2.025 1.00 66.00 285 GLU A C 1
ATOM 2379 O O . GLU A 1 285 ? 41.591 -1.500 -0.792 1.00 66.00 285 GLU A O 1
ATOM 2384 N N . ARG A 1 286 ? 40.607 -2.292 -2.650 1.00 66.69 286 ARG A N 1
ATOM 2385 C CA . ARG A 1 286 ? 39.850 -3.353 -1.957 1.00 66.69 286 ARG A CA 1
ATOM 2386 C C . ARG A 1 286 ? 40.768 -4.454 -1.436 1.00 66.69 286 ARG A C 1
ATOM 2388 O O . ARG A 1 286 ? 40.516 -4.993 -0.353 1.00 66.69 286 ARG A O 1
ATOM 2395 N N . GLU A 1 287 ? 41.826 -4.789 -2.169 1.00 69.31 287 GLU A N 1
ATOM 2396 C CA . GLU A 1 287 ? 42.801 -5.797 -1.757 1.00 69.31 287 GLU A CA 1
ATOM 2397 C C . GLU A 1 287 ? 43.649 -5.321 -0.565 1.00 69.31 287 GLU A C 1
ATOM 2399 O O . GLU A 1 287 ? 43.875 -6.087 0.379 1.00 69.31 287 GLU A O 1
ATOM 2404 N N . VAL A 1 288 ? 44.035 -4.041 -0.547 1.00 73.81 288 VAL A N 1
ATOM 2405 C CA . VAL A 1 288 ? 44.758 -3.405 0.569 1.00 73.81 288 VAL A CA 1
ATOM 2406 C C . VAL A 1 288 ? 43.896 -3.369 1.837 1.00 73.81 288 VAL A C 1
ATOM 2408 O O . VAL A 1 288 ? 44.323 -3.874 2.879 1.00 73.81 288 VAL A O 1
ATOM 2411 N N . LYS A 1 289 ? 42.637 -2.910 1.749 1.00 71.88 289 LYS A N 1
ATOM 2412 C CA . LYS A 1 289 ? 41.701 -2.908 2.896 1.00 71.88 289 LYS A CA 1
ATOM 2413 C C . LYS A 1 289 ? 41.418 -4.318 3.432 1.00 71.88 289 LYS A C 1
ATOM 2415 O O . LYS A 1 289 ? 41.234 -4.511 4.635 1.00 71.88 289 LYS A O 1
ATOM 2420 N N . ARG A 1 290 ? 41.403 -5.337 2.565 1.00 73.25 290 ARG A N 1
ATOM 2421 C CA . ARG A 1 290 ? 41.239 -6.746 2.970 1.00 73.25 290 ARG A CA 1
ATOM 2422 C C . ARG A 1 290 ? 42.478 -7.289 3.693 1.00 73.25 290 ARG A C 1
ATOM 2424 O O . ARG A 1 290 ? 42.324 -8.074 4.632 1.00 73.25 290 ARG A O 1
ATOM 2431 N N . LYS A 1 291 ? 43.685 -6.870 3.297 1.00 73.06 291 LYS A N 1
ATOM 2432 C CA . LYS A 1 291 ? 44.949 -7.224 3.971 1.00 73.06 291 LYS A CA 1
ATOM 2433 C C . LYS A 1 291 ? 45.075 -6.553 5.345 1.00 73.06 291 LYS A C 1
ATOM 2435 O O . LYS A 1 291 ? 45.495 -7.217 6.290 1.00 73.06 291 LYS A O 1
ATOM 2440 N N . GLU A 1 292 ? 44.636 -5.304 5.497 1.00 72.31 292 GLU A N 1
ATOM 2441 C CA . GLU A 1 292 ? 44.616 -4.619 6.801 1.00 72.31 292 GLU A CA 1
ATOM 2442 C C . GLU A 1 292 ? 43.646 -5.261 7.800 1.00 72.31 292 GLU A C 1
ATOM 2444 O O . GLU A 1 292 ? 44.021 -5.510 8.947 1.00 72.31 292 GLU A O 1
ATOM 2449 N N . ARG A 1 293 ? 42.427 -5.624 7.370 1.00 70.12 293 ARG A N 1
ATOM 2450 C CA . ARG A 1 293 ? 41.451 -6.301 8.249 1.00 70.12 293 ARG A CA 1
ATOM 2451 C C . ARG A 1 293 ? 41.956 -7.657 8.754 1.00 70.12 293 ARG A C 1
ATOM 2453 O O . ARG A 1 293 ? 41.773 -7.968 9.926 1.00 70.12 293 ARG A O 1
ATOM 2460 N N . ARG A 1 294 ? 42.663 -8.416 7.908 1.00 70.25 294 ARG A N 1
ATOM 2461 C CA . ARG A 1 294 ? 43.301 -9.689 8.296 1.00 70.25 294 ARG A CA 1
ATOM 2462 C C . ARG A 1 294 ? 44.445 -9.514 9.301 1.00 70.25 294 ARG A C 1
ATOM 2464 O O . ARG A 1 294 ? 44.630 -10.381 10.147 1.00 70.25 294 ARG A O 1
ATOM 2471 N N . LYS A 1 295 ? 45.188 -8.402 9.242 1.00 65.62 295 LYS A N 1
ATOM 2472 C CA . LYS A 1 295 ? 46.231 -8.065 10.232 1.00 65.62 295 LYS A CA 1
ATOM 2473 C C . LYS A 1 295 ? 45.656 -7.657 11.594 1.00 65.62 295 LYS A C 1
ATOM 2475 O O . LYS A 1 295 ? 46.290 -7.907 12.613 1.00 65.62 295 LYS A O 1
ATOM 2480 N N . GLY A 1 296 ? 44.468 -7.048 11.622 1.00 56.38 296 GLY A N 1
ATOM 2481 C CA . GLY A 1 296 ? 43.783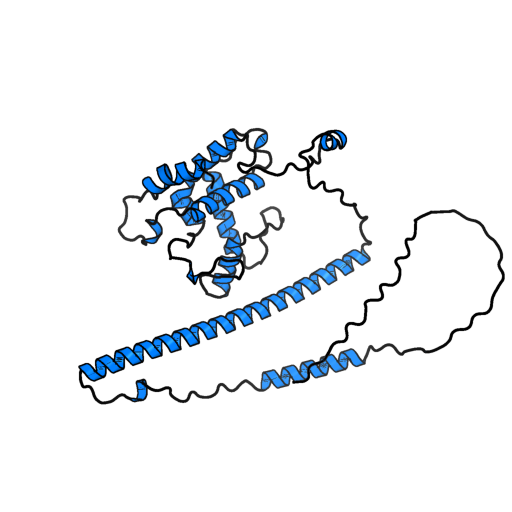 -6.691 12.870 1.00 56.38 296 GLY A CA 1
ATOM 2482 C C . GLY A 1 296 ? 43.245 -7.904 13.639 1.00 56.38 296 GLY A C 1
ATOM 2483 O O . GLY A 1 296 ? 43.321 -7.939 14.863 1.00 56.38 296 GLY A O 1
ATOM 2484 N N . GLU A 1 297 ? 42.759 -8.927 12.931 1.00 57.09 297 GLU A N 1
ATOM 2485 C CA . GLU A 1 297 ? 42.212 -10.151 13.542 1.00 57.09 297 GLU A CA 1
ATOM 2486 C C . GLU A 1 297 ? 43.298 -11.092 14.103 1.00 57.09 297 GLU A C 1
ATOM 2488 O O . GLU A 1 297 ? 43.033 -11.830 15.050 1.00 57.09 297 GLU A O 1
ATOM 2493 N N . SER A 1 298 ? 44.544 -11.031 13.612 1.00 51.69 298 SER A N 1
ATOM 2494 C CA . SER A 1 298 ? 45.644 -11.872 14.121 1.00 51.69 298 SER A CA 1
ATOM 2495 C C . SER A 1 298 ? 46.215 -11.432 15.477 1.00 51.69 298 SER A C 1
ATOM 2497 O O . SER A 1 298 ? 47.017 -12.156 16.057 1.00 51.69 298 SER A O 1
ATOM 2499 N N . LEU A 1 299 ? 45.827 -10.261 15.995 1.00 53.75 299 LEU A N 1
ATOM 2500 C CA . LEU A 1 299 ? 46.311 -9.728 17.278 1.00 53.75 299 LEU A CA 1
ATOM 2501 C C . LEU A 1 299 ? 45.406 -10.087 18.474 1.00 53.75 299 LEU A C 1
ATOM 2503 O O . LEU A 1 299 ? 45.701 -9.686 19.599 1.00 53.75 299 LEU A O 1
ATOM 2507 N N . HIS A 1 300 ? 44.313 -10.830 18.258 1.00 48.03 300 HIS A N 1
ATOM 2508 C CA . HIS A 1 300 ? 43.344 -11.218 19.297 1.00 48.03 300 HIS A CA 1
ATOM 2509 C C . HIS A 1 300 ? 42.894 -12.690 19.171 1.00 48.03 300 HIS A C 1
ATOM 2511 O O . HIS A 1 300 ? 41.706 -13.003 19.214 1.00 48.03 300 HIS A O 1
ATOM 2517 N N . ALA A 1 301 ? 43.843 -13.619 19.035 1.00 39.78 301 ALA A N 1
ATOM 2518 C CA . ALA A 1 301 ? 43.569 -15.046 19.226 1.00 39.78 301 ALA A CA 1
ATOM 2519 C C . ALA A 1 301 ? 43.888 -15.456 20.683 1.00 39.78 301 ALA A C 1
ATOM 2521 O O . ALA A 1 301 ? 45.012 -15.217 21.129 1.00 39.78 301 ALA A O 1
ATOM 2522 N N . PRO A 1 302 ? 42.959 -16.070 21.445 1.00 41.16 302 PRO A N 1
ATOM 2523 C CA . PRO A 1 302 ? 43.277 -16.645 22.746 1.00 41.16 302 PRO A CA 1
ATOM 2524 C C . PRO A 1 302 ? 44.017 -17.980 22.575 1.00 41.16 302 PRO A C 1
ATOM 2526 O O . PRO A 1 302 ? 43.656 -18.807 21.738 1.00 41.16 302 PRO A O 1
ATOM 2529 N N . VAL A 1 303 ? 45.051 -18.186 23.390 1.00 39.22 303 VAL A N 1
ATOM 2530 C CA . VAL A 1 303 ? 45.850 -19.421 23.473 1.00 39.22 303 VAL A CA 1
ATOM 2531 C C . VAL A 1 303 ? 44.988 -20.583 24.004 1.00 39.22 303 VAL A C 1
ATOM 2533 O O . VAL A 1 303 ? 44.272 -20.379 24.986 1.00 39.22 303 VAL A O 1
ATOM 2536 N N . PRO A 1 304 ? 45.054 -21.803 23.432 1.00 36.06 304 PRO A N 1
ATOM 2537 C CA . PRO A 1 304 ? 44.343 -22.960 23.966 1.00 36.06 304 PRO A CA 1
ATOM 2538 C C . PRO A 1 304 ? 45.162 -23.627 25.082 1.00 36.06 304 PRO A C 1
ATOM 2540 O O . PRO A 1 304 ? 46.274 -24.100 24.854 1.00 36.06 304 PRO A O 1
ATOM 2543 N N . THR A 1 305 ? 44.613 -23.697 26.295 1.00 32.72 305 THR A N 1
ATOM 2544 C CA . THR A 1 305 ? 45.137 -24.540 27.379 1.00 32.72 305 THR A CA 1
ATOM 2545 C C . THR A 1 305 ? 44.509 -25.932 27.320 1.00 32.72 305 THR A C 1
ATOM 2547 O O . THR A 1 305 ? 43.293 -26.089 27.242 1.00 32.72 305 THR A O 1
ATOM 2550 N N . VAL A 1 306 ? 45.365 -26.955 27.352 1.00 32.88 306 VAL A N 1
ATOM 2551 C CA . VAL A 1 306 ? 45.012 -28.379 27.304 1.00 32.88 306 VAL A CA 1
ATOM 2552 C C . VAL A 1 306 ? 45.292 -29.024 28.673 1.00 32.88 306 VAL A C 1
ATOM 2554 O O . VAL A 1 306 ? 46.300 -28.694 29.295 1.00 32.88 306 VAL A O 1
ATOM 2557 N N . HIS A 1 307 ? 44.449 -30.005 29.045 1.00 33.78 307 HIS A N 1
ATOM 2558 C CA . HIS A 1 307 ? 44.590 -31.038 30.100 1.00 33.78 307 HIS A CA 1
ATOM 2559 C C . HIS A 1 307 ? 44.127 -30.649 31.526 1.00 33.78 307 HIS A C 1
ATOM 2561 O O . HIS A 1 307 ? 44.372 -29.541 31.971 1.00 33.78 307 HIS A O 1
ATOM 2567 N N . LYS A 1 308 ? 43.488 -31.508 32.343 1.00 32.81 308 LYS A N 1
ATOM 2568 C CA . LYS A 1 308 ? 43.323 -32.979 32.354 1.00 32.81 308 LYS A CA 1
ATOM 2569 C C . LYS A 1 308 ? 42.209 -33.360 33.353 1.00 32.81 308 LYS A C 1
ATOM 2571 O O . LYS A 1 308 ? 42.143 -32.774 34.430 1.00 32.81 308 LYS A O 1
ATOM 2576 N N . ASP A 1 309 ? 41.429 -34.391 33.035 1.00 33.41 309 ASP A N 1
ATOM 2577 C CA . ASP A 1 309 ? 40.551 -35.103 33.972 1.00 33.41 309 ASP A CA 1
ATOM 2578 C C . ASP A 1 309 ? 41.342 -35.796 35.092 1.00 33.41 309 ASP A C 1
ATOM 2580 O O . ASP A 1 309 ? 42.307 -36.512 34.808 1.00 33.41 309 ASP A O 1
ATOM 2584 N N . LYS A 1 310 ? 40.878 -35.671 36.344 1.00 32.44 310 LYS A N 1
ATOM 2585 C CA . LYS A 1 310 ? 41.031 -36.693 37.395 1.00 32.44 310 LYS A CA 1
ATOM 2586 C C . LYS A 1 310 ? 39.858 -36.641 38.379 1.00 32.44 310 LYS A C 1
ATOM 2588 O O . LYS A 1 310 ? 39.520 -35.591 38.912 1.00 32.44 310 LYS A O 1
ATOM 2593 N N . HIS A 1 311 ? 39.291 -37.817 38.628 1.00 31.28 311 HIS A N 1
ATOM 2594 C CA . HIS A 1 311 ? 38.206 -38.109 39.560 1.00 31.28 311 HIS A CA 1
ATOM 2595 C C . HIS A 1 311 ? 38.769 -38.921 40.741 1.00 31.28 311 HIS A C 1
ATOM 2597 O O . HIS A 1 311 ? 39.379 -39.955 40.479 1.00 31.28 311 HIS A O 1
ATOM 2603 N N . VAL A 1 312 ? 38.572 -38.487 41.997 1.00 30.62 312 VAL A N 1
ATOM 2604 C CA . VAL A 1 312 ? 38.696 -39.286 43.248 1.00 30.62 312 VAL A CA 1
ATOM 2605 C C . VAL A 1 312 ? 37.759 -38.667 44.328 1.00 30.62 312 VAL A C 1
ATOM 2607 O O . VAL A 1 312 ? 37.615 -37.443 44.313 1.00 30.62 312 VAL A O 1
ATOM 2610 N N . PRO A 1 313 ? 37.094 -39.443 45.225 1.00 36.66 313 PRO A N 1
ATOM 2611 C CA . PRO A 1 313 ? 35.909 -38.999 45.986 1.00 36.66 313 PRO A CA 1
ATOM 2612 C C . PRO A 1 313 ? 36.094 -38.703 47.505 1.00 36.66 313 PRO A C 1
ATOM 2614 O O . PRO A 1 313 ? 36.952 -39.302 48.143 1.00 36.66 313 PRO A O 1
ATOM 2617 N N . GLN A 1 314 ? 35.153 -37.890 48.047 1.00 29.94 314 GLN A N 1
ATOM 2618 C CA . GLN A 1 314 ? 34.658 -37.706 49.453 1.00 29.94 314 GLN A CA 1
ATOM 2619 C C . GLN A 1 314 ? 35.597 -37.171 50.575 1.00 29.94 314 GLN A C 1
ATOM 2621 O O . GLN A 1 314 ? 36.808 -37.285 50.419 1.00 29.94 314 GLN A O 1
ATOM 2626 N N . PRO A 1 315 ? 35.091 -36.642 51.738 1.00 37.00 315 PRO A N 1
ATOM 2627 C CA . PRO A 1 315 ? 33.701 -36.462 52.232 1.00 37.00 315 PRO A CA 1
ATOM 2628 C C . PRO A 1 315 ? 33.324 -35.025 52.729 1.00 37.00 315 PRO A C 1
ATOM 2630 O O . PRO A 1 315 ? 34.130 -34.101 52.706 1.00 37.00 315 PRO A O 1
ATOM 2633 N N . GLN A 1 316 ? 32.059 -34.857 53.156 1.00 32.00 316 GLN A N 1
ATOM 2634 C CA . GLN A 1 316 ? 31.379 -33.630 53.647 1.00 32.00 316 GLN A CA 1
ATOM 2635 C C . GLN A 1 316 ? 31.940 -33.049 54.973 1.00 32.00 316 GLN A C 1
ATOM 2637 O O . GLN A 1 316 ? 32.617 -33.764 55.712 1.00 32.00 316 GLN A O 1
ATOM 2642 N N . PRO A 1 317 ? 31.571 -31.797 55.336 1.00 36.09 317 PRO A N 1
ATOM 2643 C CA . PRO A 1 317 ? 30.512 -31.642 56.345 1.00 36.09 317 PRO A CA 1
ATOM 2644 C C . PRO A 1 317 ? 29.466 -30.539 56.059 1.00 36.09 317 PRO A C 1
ATOM 2646 O O . PRO A 1 317 ? 29.569 -29.734 55.139 1.00 36.09 317 PRO A O 1
ATOM 2649 N N . VAL A 1 318 ? 28.425 -30.606 56.886 1.00 32.09 318 VAL A N 1
ATOM 2650 C CA . VAL A 1 318 ? 27.087 -29.996 56.883 1.00 32.09 318 VAL A CA 1
ATOM 2651 C C . VAL A 1 318 ? 27.079 -28.493 57.210 1.00 32.09 318 VAL A C 1
ATOM 2653 O O . VAL A 1 318 ? 27.775 -28.081 58.133 1.00 32.09 318 VAL A O 1
ATOM 2656 N N . ALA A 1 319 ? 26.212 -27.709 56.551 1.00 31.58 319 ALA A N 1
ATOM 2657 C CA . ALA A 1 319 ? 25.522 -26.555 57.152 1.00 31.58 319 ALA A CA 1
ATOM 2658 C C . ALA A 1 319 ? 24.267 -26.158 56.342 1.00 31.58 319 ALA A C 1
ATOM 2660 O O . ALA A 1 319 ? 24.266 -26.162 55.112 1.00 31.58 319 ALA A O 1
ATOM 2661 N N . GLU A 1 320 ? 23.200 -25.856 57.075 1.00 30.47 320 GLU A N 1
ATOM 2662 C CA . GLU A 1 320 ? 21.810 -25.632 56.668 1.00 30.47 320 GLU A CA 1
ATOM 2663 C C . GLU A 1 320 ? 21.554 -24.252 56.029 1.00 30.47 320 GLU A C 1
ATOM 2665 O O . GLU A 1 320 ? 22.236 -23.280 56.348 1.00 30.47 320 GLU A O 1
ATOM 2670 N N . GLY A 1 321 ? 20.499 -24.130 55.205 1.00 30.23 321 GLY A N 1
ATOM 2671 C CA . GLY A 1 321 ? 19.885 -22.822 54.929 1.00 30.23 321 GLY A CA 1
ATOM 2672 C C . GLY A 1 321 ? 19.088 -22.677 53.626 1.00 30.23 321 GLY A C 1
ATOM 2673 O O . GLY A 1 321 ? 19.656 -22.400 52.579 1.00 30.23 321 GLY A O 1
ATOM 2674 N N . ALA A 1 322 ? 17.758 -22.742 53.756 1.00 32.19 322 ALA A N 1
ATOM 2675 C CA . ALA A 1 322 ? 16.711 -22.164 52.896 1.00 32.19 322 ALA A CA 1
ATOM 2676 C C . ALA A 1 322 ? 16.546 -22.665 51.440 1.00 32.19 322 ALA A C 1
ATOM 2678 O O . ALA A 1 322 ? 17.229 -22.271 50.497 1.00 32.19 322 ALA A O 1
ATOM 2679 N N . ALA A 1 323 ? 15.489 -23.459 51.258 1.00 34.53 323 ALA A N 1
ATOM 2680 C CA . ALA A 1 323 ? 14.929 -23.863 49.978 1.00 34.53 323 ALA A CA 1
ATOM 2681 C C . ALA A 1 323 ? 14.298 -22.682 49.212 1.00 34.53 323 ALA A C 1
ATOM 2683 O O . ALA A 1 323 ? 13.419 -21.994 49.727 1.00 34.53 323 ALA A O 1
ATOM 2684 N N . THR A 1 324 ? 14.665 -22.521 47.937 1.00 38.28 324 THR A N 1
ATOM 2685 C CA . THR A 1 324 ? 13.790 -21.909 46.925 1.00 38.28 324 THR A CA 1
ATOM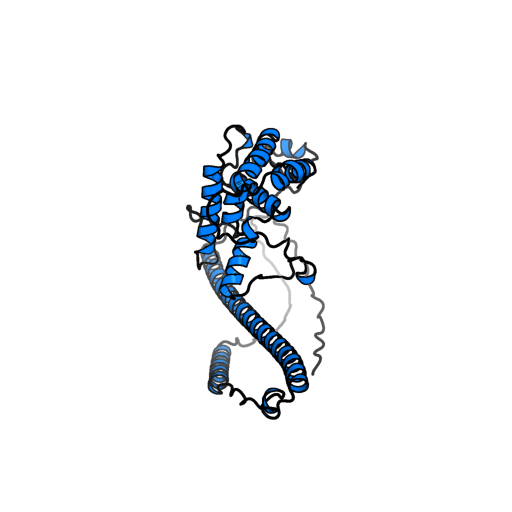 2686 C C . THR A 1 324 ? 13.702 -22.875 45.745 1.00 38.28 324 THR A C 1
ATOM 2688 O O . THR A 1 324 ? 14.652 -23.087 44.994 1.00 38.28 324 THR A O 1
ATOM 2691 N N . SER A 1 325 ? 12.572 -23.568 45.637 1.00 35.66 325 SER A N 1
ATOM 2692 C CA . SER A 1 325 ? 12.303 -24.533 44.575 1.00 35.66 325 SER A CA 1
ATOM 2693 C C . SER A 1 325 ? 11.883 -23.798 43.299 1.00 35.66 325 SER A C 1
ATOM 2695 O O . SER A 1 325 ? 10.723 -23.425 43.140 1.00 35.66 325 SER A O 1
ATOM 2697 N N . GLN A 1 326 ? 12.818 -23.597 42.376 1.00 41.00 326 GLN A N 1
ATOM 2698 C CA . GLN A 1 326 ? 12.502 -23.385 40.961 1.00 41.00 326 GLN A CA 1
ATOM 2699 C C . GLN A 1 326 ? 12.731 -24.726 40.246 1.00 41.00 326 GLN A C 1
ATOM 2701 O O . GLN A 1 326 ? 13.821 -25.290 40.389 1.00 41.00 326 GLN A O 1
ATOM 2706 N N . PRO A 1 327 ? 11.759 -25.281 39.498 1.00 41.94 327 PRO A N 1
ATOM 2707 C CA . PRO A 1 327 ? 11.981 -26.512 38.754 1.00 41.94 327 PRO A CA 1
ATOM 2708 C C . PRO A 1 327 ? 12.932 -26.222 37.586 1.00 41.94 327 PRO A C 1
ATOM 2710 O O . PRO A 1 327 ? 12.554 -25.673 36.553 1.00 41.94 327 PRO A O 1
ATOM 2713 N N . TYR A 1 328 ? 14.200 -26.577 37.773 1.00 40.75 328 TYR A N 1
ATOM 2714 C CA . TYR A 1 328 ? 15.231 -26.504 36.747 1.00 40.75 328 TYR A CA 1
ATOM 2715 C C . TYR A 1 328 ? 15.001 -27.645 35.746 1.00 40.75 328 TYR A C 1
ATOM 2717 O O . TYR A 1 328 ? 15.497 -28.758 35.924 1.00 40.75 328 TYR A O 1
ATOM 2725 N N . VAL A 1 329 ? 14.224 -27.398 34.690 1.00 45.94 329 VAL A N 1
ATOM 2726 C CA . VAL A 1 329 ? 14.135 -28.331 33.559 1.00 45.94 329 VAL A CA 1
ATOM 2727 C C . VAL A 1 329 ? 15.453 -28.240 32.789 1.00 45.94 329 VAL A C 1
ATOM 2729 O O . VAL A 1 329 ? 15.650 -27.352 31.961 1.00 45.94 329 VAL A O 1
ATOM 2732 N N . LYS A 1 330 ? 16.391 -29.147 33.087 1.00 47.94 330 LYS A N 1
ATOM 2733 C CA . LYS A 1 330 ? 17.561 -29.386 32.234 1.00 47.94 330 LYS A CA 1
ATOM 2734 C C . LYS A 1 330 ? 17.060 -29.946 30.907 1.00 47.94 330 LYS A C 1
ATOM 2736 O O . LYS A 1 330 ? 16.756 -31.131 30.807 1.00 47.94 330 LYS A O 1
ATOM 2741 N N . LEU A 1 331 ? 16.971 -29.088 29.895 1.00 46.25 331 LEU A N 1
ATOM 2742 C CA . LEU A 1 331 ? 16.822 -29.545 28.521 1.00 46.25 331 LEU A CA 1
ATOM 2743 C C . LEU A 1 331 ? 18.078 -30.354 28.150 1.00 46.25 331 LEU A C 1
ATOM 2745 O O . LEU A 1 331 ? 19.191 -29.909 28.455 1.00 46.25 331 LEU A O 1
ATOM 2749 N N . PRO A 1 332 ? 17.934 -31.543 27.540 1.00 48.72 332 PRO A N 1
ATOM 2750 C CA . PRO A 1 332 ? 19.080 -32.294 27.055 1.00 48.72 332 PRO A CA 1
ATOM 2751 C C . PRO A 1 332 ? 19.842 -31.453 26.020 1.00 48.72 332 PRO A C 1
ATOM 2753 O O . PRO A 1 332 ? 19.219 -30.674 25.292 1.00 48.72 332 PRO A O 1
ATOM 2756 N N . PRO A 1 333 ? 21.178 -31.585 25.936 1.00 47.50 333 PRO A N 1
ATOM 2757 C CA . PRO A 1 333 ? 21.948 -30.902 24.909 1.00 47.50 333 PRO A CA 1
ATOM 2758 C C . PRO A 1 333 ? 21.398 -31.327 23.550 1.00 47.50 333 PRO A C 1
ATOM 2760 O O . PRO A 1 333 ? 21.418 -32.507 23.198 1.00 47.50 333 PRO A O 1
ATOM 2763 N N . SER A 1 334 ? 20.865 -30.360 22.810 1.00 47.09 334 SER A N 1
ATOM 2764 C CA . SER A 1 334 ? 20.443 -30.528 21.430 1.00 47.09 334 SER A CA 1
ATOM 2765 C C . SER A 1 334 ? 21.652 -30.977 20.610 1.00 47.09 334 SER A C 1
ATOM 2767 O O . SER A 1 334 ? 22.459 -30.152 20.183 1.00 47.09 334 SER A O 1
ATOM 2769 N N . LYS A 1 335 ? 21.801 -32.290 20.412 1.00 45.84 335 LYS A N 1
ATOM 2770 C CA . LYS A 1 335 ? 22.627 -32.834 19.337 1.00 45.84 335 LYS A CA 1
ATOM 2771 C C . LYS A 1 335 ? 21.922 -32.468 18.040 1.00 45.84 335 LYS A C 1
ATOM 2773 O O . LYS A 1 335 ? 21.008 -33.163 17.610 1.00 45.84 335 LYS A O 1
ATOM 2778 N N . ILE A 1 336 ? 22.297 -31.324 17.482 1.00 48.59 336 ILE A N 1
ATOM 2779 C CA . ILE A 1 336 ? 22.045 -31.013 16.079 1.00 48.59 336 ILE A CA 1
ATOM 2780 C C . ILE A 1 336 ? 22.751 -32.135 15.303 1.00 48.59 336 ILE A C 1
ATOM 2782 O O . ILE A 1 336 ? 23.950 -32.315 15.515 1.00 48.59 336 ILE A O 1
ATOM 2786 N N . PRO A 1 337 ? 22.046 -32.951 14.503 1.00 44.75 337 PRO A N 1
ATOM 2787 C CA . PRO A 1 337 ? 22.710 -33.909 13.633 1.00 44.75 337 PRO A CA 1
ATOM 2788 C C . PRO A 1 337 ? 23.614 -33.129 12.678 1.00 44.75 337 PRO A C 1
ATOM 2790 O O . PRO A 1 337 ? 23.142 -32.186 12.040 1.00 44.75 337 PRO A O 1
ATOM 2793 N N . ASP A 1 338 ? 24.897 -33.487 12.624 1.00 46.41 338 ASP A N 1
ATOM 2794 C CA . ASP A 1 338 ? 25.854 -32.905 11.686 1.00 46.41 338 ASP A CA 1
ATOM 2795 C C . ASP A 1 338 ? 25.289 -33.020 10.267 1.00 46.41 338 ASP A C 1
ATOM 2797 O O . ASP A 1 338 ? 25.129 -34.109 9.715 1.00 46.41 338 ASP A O 1
ATOM 2801 N N . MET A 1 339 ? 24.924 -31.877 9.692 1.00 43.94 339 MET A N 1
ATOM 2802 C CA . MET A 1 339 ? 24.508 -31.792 8.304 1.00 43.94 339 MET A CA 1
ATOM 2803 C C . MET A 1 339 ? 25.795 -31.771 7.477 1.00 43.94 339 MET A C 1
ATOM 2805 O O . MET A 1 339 ? 26.480 -30.748 7.429 1.00 43.94 339 MET A O 1
ATOM 2809 N N . GLU A 1 340 ? 26.163 -32.909 6.886 1.00 43.91 340 GLU A N 1
ATOM 2810 C CA . GLU A 1 340 ? 27.311 -32.996 5.982 1.00 43.91 340 GLU A CA 1
ATOM 2811 C C . GLU A 1 340 ? 27.126 -32.004 4.824 1.00 43.91 340 GLU A C 1
ATOM 2813 O O . GLU A 1 340 ? 26.290 -32.174 3.935 1.00 43.91 340 GLU A O 1
ATOM 2818 N N . LEU A 1 341 ? 27.909 -30.925 4.852 1.00 43.81 341 LEU A N 1
ATOM 2819 C CA . LEU A 1 341 ? 28.023 -29.985 3.747 1.00 43.81 341 LEU A CA 1
ATOM 2820 C C . LEU A 1 341 ? 28.828 -30.662 2.638 1.00 43.81 341 LEU A C 1
ATOM 2822 O O . LEU A 1 341 ? 30.057 -30.624 2.632 1.00 43.81 341 LEU A O 1
ATOM 2826 N N . VAL A 1 342 ? 28.126 -31.269 1.683 1.00 41.47 342 VAL A N 1
ATOM 2827 C CA . VAL A 1 342 ? 28.717 -31.689 0.411 1.00 41.47 342 VAL A CA 1
ATOM 2828 C C . VAL A 1 342 ? 29.128 -30.428 -0.345 1.00 41.47 342 VAL A C 1
ATOM 2830 O O . VAL A 1 342 ? 28.310 -29.736 -0.953 1.00 41.47 342 VAL A O 1
ATOM 2833 N N . THR A 1 343 ? 30.414 -30.102 -0.288 1.00 43.78 343 THR A N 1
ATOM 2834 C CA . THR A 1 343 ? 31.021 -29.102 -1.161 1.00 43.78 343 THR A CA 1
ATOM 2835 C C . THR A 1 343 ? 31.066 -29.670 -2.576 1.00 43.78 343 THR A C 1
ATOM 2837 O O . THR A 1 343 ? 31.894 -30.529 -2.875 1.00 43.78 343 THR A O 1
ATOM 2840 N N . VAL A 1 344 ? 30.186 -29.197 -3.456 1.00 38.28 344 VAL A N 1
ATOM 2841 C CA . VAL A 1 344 ? 30.345 -29.401 -4.898 1.00 38.28 344 VAL A CA 1
ATOM 2842 C C . VAL A 1 344 ? 31.375 -28.386 -5.378 1.00 38.28 344 VAL A C 1
ATOM 2844 O O . VAL A 1 344 ? 31.100 -27.191 -5.460 1.00 38.28 344 VAL A O 1
ATOM 2847 N N . SER A 1 345 ? 32.584 -28.864 -5.638 1.00 38.03 345 SER A N 1
ATOM 2848 C CA . SER A 1 345 ? 33.608 -28.130 -6.374 1.00 38.03 345 SER A CA 1
ATOM 2849 C C . SER A 1 345 ? 33.197 -27.993 -7.841 1.00 38.03 345 SER A C 1
ATOM 2851 O O . SER A 1 345 ? 33.060 -29.007 -8.529 1.00 38.03 345 SER A O 1
ATOM 2853 N N . LEU A 1 346 ? 33.049 -26.749 -8.301 1.00 35.25 346 LEU A N 1
ATOM 2854 C CA . LEU A 1 346 ? 33.130 -26.330 -9.702 1.00 35.25 346 LEU A CA 1
ATOM 2855 C C . LEU A 1 346 ? 34.030 -25.099 -9.797 1.00 35.25 346 LEU A C 1
ATOM 2857 O O . LEU A 1 346 ? 33.832 -24.172 -8.975 1.00 35.25 346 LEU A O 1
#

pLDDT: mean 75.78, std 19.74, range [29.94, 96.19]

InterPro domains:
  IPR024943 Enhancer of polycomb protein [PTHR14898] (1-309)

Radius of gyration: 33.01 Å; chains: 1; bounding box: 72×64×112 Å

Secondary structure (DSSP, 8-state):
--HHHHHHIIIIIHHH-S---S--S---GGGTSPPPHHHHHHHHHHHHHHHHHH-TTTTT-TT-PPPHHHHHHHHHHHHHHHHH--SSSEE-TTS-EEPPPHHHHHHHHHHHHT-SS---TTSPPGGG--GGGPPPPHHHHIIIIIHHHHHHHHHHHHHTTTS-SS--PBPPPTTS-HHHHHS-TTB-S------PPPPPHHHHHHHHHHHHHHHHHHHHHHHHHHHHHHHHHHHHHHHHHHHHHHHHHHHHHHHHHHHT----GGGGSPPPPPPP---THHHHHHHHHHHHHHHHHTT-PPPPP-------------------------PPP-------------

Organism: Spathaspora passalidarum (strain NRRL Y-27907 / 11-Y1) (NCBI:txid619300)

Sequence (346 aa):
MDEIDEQFFNDTLTKHYPKVPNAKKNKSEENTRKCTELEFETICDRLEKTIESRQPFLSMDPSNILSYEELSTYIIDQFKSTVKSNNPYVESSGGTLEYISTTTLKERLSKELNYEPFTTLFDKNPMEQTSTRLVRPIPKLFELFGKPIYEHWKERKIERKGKSIKPMLKFEDPNANEKDNDNDPYICFRRREFRQARKTRRADTLGAERIRLLQKSLHRARDLVLSVSERELMKLESLQSELDIFKLRCEAKNLKRTVGVKGDDYLFFPHKRKKVIKPREEEEEREVKRKERRKGESLHAPVPTVHKDKHVPQPQPVAEGAATSQPYVKLPPSKIPDMELVTVSL

Foldseek 3Di:
DDPVVVCCLVPPQQPCFQPPPPDDDDDDPVLRDGDDPVLLVVLLVLLLVQCCVPPVPCLVPLPPGDDLVVSLVVSVVVLVQLLPDPDPFDQDPVRDTDDDDPVSVQVNLCVVLVHPPRDDPPDDDCVPDDPNPDHPDSNSSCVRPVVSSVVVSSVCCVVVSNDDSDDDQDEDDPPDDPVVLVPDPSHDDYDPDDDDDDDDPVVVVVVVVVVVVVVVVVVVVVVVVSVVVSVVVVVVVVVVVVVVLQVVLVVVVVVCVVVVDDDDPVSNDDDDDDDDDDPPVVVVVVVVVVVVVVVVVVVDDDDDDDDDDDDDDDDDDDDDDDDDDDPPPPDPPPPPPPDPPPDDDD